Protein AF-A0A8J5D4I6-F1 (afdb_monomer)

Nearest PDB structures (foldseek):
  5lj5-assembly1_O  TM=1.661E-01  e=4.806E+00  Saccharomyces cerevisiae

Organism: Chionoecetes opilio (NCBI:txid41210)

Secondary structure (DSSP, 8-state):
----PPPPPPPPP-PPPPPP-----------------------------------------------------PPPP--PPP-----------------------------PPPHHHHHHHHHHHHH-GGGTS--STTHHHHHHHHHHHHHHTT--HHHHHHHHHHHHHHHHHHHT--TTS--PPPPHHHHHHHHHTHHHHHHS--------------------------------S-SSSSSSTTTT------------THHHHHHHHHHHHHHHHHHHHHHHHHHHHHHHHS-SSHHHHHHHHHHHHHHHS-HHHHHHHHHHHHHHHHHHHHHTTSSS-------------PPPP----

Sequence (361 aa):
MAPKKFPPRKTATKGKRPPGVPAQVHPATTSDATSEVEASPAALHQEEETSFEGDATAATAATPADEEEEPLVMPDASHSPPHEEEEQQQQPAPKTKGKGKKADAAPKQGWSLPDTTEQDLVEWLQSNTYLWLRSTKDYHRKKASWEMKAKELGISLKHLQNWWKNVKDWYVKLSKRTSGQATKMLTERDKCVLKNIAFYKSSMPTDVPDTLVNLPRDPSPDAQTSQAQYPHDSGEANILEDMEVAAAAEQASTRRKRKTPATERQEEEWMVDLRSTMKANQALLERLLEERSQPQSRREAFIRFVSDTLRSAPEEEYQVMHDQIVDIVHRRHTGSSTSGLDRAPQQHHNPAGPLPPNSPP

Radius of gyration: 40.2 Å; Cα contacts (8 Å, |Δi|>4): 45; chains: 1; bounding box: 83×92×149 Å

pLDDT: mean 70.41, std 21.28, range [34.78, 98.31]

Solvent-accessible surface area (backbone atoms only — not comparable to full-atom values): 25623 Å² total; per-residue (Å²): 140,83,86,84,84,78,82,85,85,83,82,88,82,86,84,79,87,82,81,90,82,82,91,84,81,87,83,83,92,79,88,88,86,90,81,87,88,88,83,88,82,91,81,93,79,84,87,83,88,80,87,78,90,78,81,90,85,76,89,80,90,86,86,86,88,89,76,90,85,83,83,90,79,77,84,78,81,88,86,85,81,90,81,81,87,89,85,89,79,91,78,86,85,83,90,73,96,71,92,69,84,75,69,83,73,70,83,74,79,75,72,73,70,58,70,69,61,50,49,55,51,47,54,52,47,66,76,38,57,74,69,76,49,87,67,73,90,48,52,68,63,39,52,51,51,47,44,52,54,19,60,73,72,74,45,58,53,68,56,55,53,49,31,53,50,50,54,50,55,47,38,56,57,62,72,57,67,57,91,84,61,76,83,71,80,75,48,72,66,55,51,50,48,50,62,72,47,49,73,59,58,78,73,45,82,72,80,63,72,79,70,67,68,81,63,85,71,74,87,74,80,87,82,91,81,82,90,82,84,84,82,91,80,84,88,86,87,86,89,79,80,81,77,76,81,74,82,82,77,84,83,89,78,98,66,91,73,78,81,68,74,68,59,60,54,54,52,51,53,53,55,50,50,52,52,49,52,52,52,50,53,49,53,51,51,54,49,52,54,54,56,67,68,47,62,92,39,76,67,50,44,50,52,49,51,51,50,54,52,53,72,71,42,57,71,76,58,32,53,56,52,49,52,52,54,52,50,54,53,50,51,56,71,67,63,72,80,70,90,72,79,87,74,73,80,81,76,86,74,82,75,93,74,84,84,82,79,88,81,86,136

Structure (mmCIF, N/CA/C/O backbone):
data_AF-A0A8J5D4I6-F1
#
_entry.id   AF-A0A8J5D4I6-F1
#
loop_
_atom_site.group_PDB
_atom_site.id
_atom_site.type_symbol
_atom_site.label_atom_id
_atom_site.label_alt_id
_atom_site.label_comp_id
_atom_site.label_asym_id
_atom_site.label_entity_id
_atom_site.label_seq_id
_atom_site.pdbx_PDB_ins_code
_atom_site.Cartn_x
_atom_site.Cartn_y
_atom_site.Cartn_z
_atom_site.occupancy
_atom_site.B_iso_or_equiv
_atom_site.auth_seq_id
_atom_site.auth_comp_id
_atom_site.auth_asym_id
_atom_site.auth_atom_id
_atom_site.pdbx_PDB_model_num
ATOM 1 N N . MET A 1 1 ? 37.367 43.428 -12.467 1.00 47.50 1 MET A N 1
ATOM 2 C CA . MET A 1 1 ? 37.056 42.184 -13.205 1.00 47.50 1 MET A CA 1
ATOM 3 C C . MET A 1 1 ? 38.078 41.126 -12.812 1.00 47.50 1 MET A C 1
ATOM 5 O O . MET A 1 1 ? 39.247 41.300 -13.116 1.00 47.50 1 MET A O 1
ATOM 9 N N . ALA A 1 2 ? 37.676 40.102 -12.057 1.00 43.28 2 ALA A N 1
ATOM 10 C CA . ALA A 1 2 ? 38.578 39.039 -11.601 1.00 43.28 2 ALA A CA 1
ATOM 11 C C . ALA A 1 2 ? 38.562 37.853 -12.590 1.00 43.28 2 ALA A C 1
ATOM 13 O O . ALA A 1 2 ? 37.475 37.466 -13.030 1.00 43.28 2 ALA A O 1
ATOM 14 N N . PRO A 1 3 ? 39.718 37.264 -12.953 1.00 53.78 3 PRO A N 1
ATOM 15 C CA . PRO A 1 3 ? 39.771 36.173 -13.920 1.00 53.78 3 PRO A CA 1
ATOM 16 C C . PRO A 1 3 ? 39.293 34.846 -13.309 1.00 53.78 3 PRO A C 1
ATOM 18 O O . PRO A 1 3 ? 39.798 34.383 -12.285 1.00 53.78 3 PRO A O 1
ATOM 21 N N . LYS A 1 4 ? 38.313 34.216 -13.970 1.00 56.91 4 LYS A N 1
ATOM 22 C CA . LYS A 1 4 ? 37.812 32.872 -13.652 1.00 56.91 4 LYS A CA 1
ATOM 23 C C . LYS A 1 4 ? 38.879 31.824 -13.995 1.00 56.91 4 LYS A C 1
ATOM 25 O O . LYS A 1 4 ? 39.221 31.643 -15.159 1.00 56.91 4 LYS A O 1
ATOM 30 N N . LYS A 1 5 ? 39.380 31.117 -12.977 1.00 60.25 5 LYS A N 1
ATOM 31 C CA . LYS A 1 5 ? 40.228 29.924 -13.126 1.00 60.25 5 LYS A CA 1
ATOM 32 C C . LYS A 1 5 ? 39.378 28.743 -13.610 1.00 60.25 5 LYS A C 1
ATOM 34 O O . LYS A 1 5 ? 38.441 28.347 -12.922 1.00 60.25 5 LYS A O 1
ATOM 39 N N . PHE A 1 6 ? 39.727 28.173 -14.761 1.00 54.66 6 PHE A N 1
ATOM 40 C CA . PHE A 1 6 ? 39.203 26.888 -15.232 1.00 54.66 6 PHE A CA 1
ATOM 41 C C . PHE A 1 6 ? 40.110 25.737 -14.762 1.00 54.66 6 PHE A C 1
ATOM 43 O O . PHE A 1 6 ? 41.333 25.886 -14.802 1.00 54.66 6 PHE A O 1
ATOM 50 N N . PRO A 1 7 ? 39.554 24.594 -14.322 1.00 58.94 7 PRO A N 1
ATOM 51 C CA . PRO A 1 7 ? 40.346 23.421 -13.963 1.00 58.94 7 PRO A CA 1
ATOM 52 C C . PRO A 1 7 ? 40.823 22.631 -15.203 1.00 58.94 7 PRO A C 1
ATOM 54 O O . PRO A 1 7 ? 40.177 22.676 -16.254 1.00 58.94 7 PRO A O 1
ATOM 57 N N . PRO A 1 8 ? 41.943 21.888 -15.092 1.00 54.81 8 PRO A N 1
ATOM 58 C CA . PRO A 1 8 ? 42.573 21.207 -16.220 1.00 54.81 8 PRO A CA 1
ATOM 59 C C . PRO A 1 8 ? 41.828 19.934 -16.655 1.00 54.81 8 PRO A C 1
ATOM 61 O O . PRO A 1 8 ? 41.449 19.092 -15.837 1.00 54.81 8 PRO A O 1
ATOM 64 N N . ARG A 1 9 ? 41.682 19.777 -17.978 1.00 41.16 9 ARG A N 1
ATOM 65 C CA . ARG A 1 9 ? 41.249 18.544 -18.654 1.00 41.16 9 ARG A CA 1
ATOM 66 C C . ARG A 1 9 ? 42.314 17.454 -18.491 1.00 41.16 9 ARG A C 1
ATOM 68 O O . ARG A 1 9 ? 43.465 17.661 -18.865 1.00 41.16 9 ARG A O 1
ATOM 75 N N . LYS A 1 10 ? 41.916 16.285 -17.983 1.00 50.47 10 LYS A N 1
ATOM 76 C CA . LYS A 1 10 ? 42.749 15.074 -17.965 1.00 50.47 10 LYS A CA 1
ATOM 77 C C . LYS A 1 10 ? 42.712 14.396 -19.337 1.00 50.47 10 LYS A C 1
ATOM 79 O O . LYS A 1 10 ? 41.648 14.248 -19.933 1.00 50.47 10 LYS A O 1
ATOM 84 N N . THR A 1 11 ? 43.889 14.030 -19.827 1.00 47.62 11 THR A N 1
ATOM 85 C CA . THR A 1 11 ? 44.148 13.352 -21.099 1.00 47.62 11 THR A CA 1
ATOM 86 C C . THR A 1 11 ? 43.885 11.847 -21.002 1.00 47.62 11 THR A C 1
ATOM 88 O O . THR A 1 11 ? 44.040 11.241 -19.944 1.00 47.62 11 THR A O 1
ATOM 91 N N . ALA A 1 12 ? 43.457 11.262 -22.123 1.00 40.06 12 ALA A N 1
ATOM 92 C CA . ALA A 1 12 ? 43.115 9.854 -22.284 1.00 40.06 12 ALA A CA 1
ATOM 93 C C . ALA A 1 12 ? 44.364 8.970 -22.436 1.00 40.06 12 ALA A C 1
ATOM 95 O O . ALA A 1 12 ? 45.249 9.261 -23.244 1.00 40.06 12 ALA A O 1
ATOM 96 N N . THR A 1 13 ? 44.410 7.867 -21.690 1.00 41.41 13 THR A N 1
ATOM 97 C CA . THR A 1 13 ? 45.482 6.867 -21.745 1.00 41.41 13 THR A CA 1
ATOM 98 C C . THR A 1 13 ? 45.103 5.747 -22.714 1.00 41.41 13 THR A C 1
ATOM 100 O O . THR A 1 13 ? 44.055 5.118 -22.594 1.00 41.41 13 THR A O 1
ATOM 103 N N . LYS A 1 14 ? 45.975 5.516 -23.696 1.00 46.72 14 LYS A N 1
ATOM 104 C CA . LYS A 1 14 ? 45.852 4.556 -24.798 1.00 46.72 14 LYS A CA 1
ATOM 105 C C . LYS A 1 14 ? 46.124 3.128 -24.297 1.00 46.72 14 LYS A C 1
ATOM 107 O O . LYS A 1 14 ? 47.252 2.815 -23.926 1.00 46.72 14 LYS A O 1
ATOM 112 N N . GLY A 1 15 ? 45.092 2.284 -24.275 1.00 43.41 15 GLY A N 1
ATOM 113 C CA . GLY A 1 15 ? 45.162 0.872 -23.882 1.00 43.41 15 GLY A CA 1
ATOM 114 C C . GLY A 1 15 ? 45.696 -0.031 -24.999 1.00 43.41 15 GLY A C 1
ATOM 115 O O . GLY A 1 15 ? 45.300 0.079 -26.157 1.00 43.41 15 GLY A O 1
ATOM 116 N N . LYS A 1 16 ? 46.632 -0.904 -24.631 1.00 42.75 16 LYS A N 1
ATOM 117 C CA . LYS A 1 16 ? 47.459 -1.774 -25.472 1.00 42.75 16 LYS A CA 1
ATOM 118 C C . LYS A 1 16 ? 46.843 -3.184 -25.502 1.00 42.75 16 LYS A C 1
ATOM 120 O O . LYS A 1 16 ? 46.595 -3.746 -24.442 1.00 42.75 16 LYS A O 1
ATOM 125 N N . ARG A 1 17 ? 46.578 -3.740 -26.694 1.00 42.34 17 ARG A N 1
ATOM 126 C CA . ARG A 1 17 ? 46.080 -5.121 -26.892 1.00 42.34 17 ARG A CA 1
ATOM 127 C C . ARG A 1 17 ? 47.140 -6.161 -26.481 1.00 42.34 17 ARG A C 1
ATOM 129 O O . ARG A 1 17 ? 48.279 -6.015 -26.929 1.00 42.34 17 ARG A O 1
ATOM 136 N N . PRO A 1 18 ? 46.787 -7.226 -25.738 1.00 49.31 18 PRO A N 1
ATOM 137 C CA . PRO A 1 18 ? 47.602 -8.432 -25.639 1.00 49.31 18 PRO A CA 1
ATOM 138 C C . PRO A 1 18 ? 47.185 -9.518 -26.662 1.00 49.31 18 PRO A C 1
ATOM 140 O O . PRO A 1 18 ? 46.076 -9.459 -27.203 1.00 49.31 18 PRO A O 1
ATOM 143 N N . PRO A 1 19 ? 48.089 -10.473 -26.966 1.00 51.50 19 PRO A N 1
ATOM 144 C CA . PRO A 1 19 ? 47.932 -11.487 -28.005 1.00 51.50 19 PRO A CA 1
ATOM 145 C C . PRO A 1 19 ? 47.244 -12.765 -27.493 1.00 51.50 19 PRO A C 1
ATOM 147 O O . PRO A 1 19 ? 47.078 -12.962 -26.293 1.00 51.50 19 PRO A O 1
ATOM 150 N N . GLY A 1 20 ? 46.823 -13.597 -28.448 1.00 52.16 20 GLY A N 1
ATOM 151 C CA . GLY A 1 20 ? 45.914 -14.726 -28.272 1.00 52.16 20 GLY A CA 1
ATOM 152 C C . GLY A 1 20 ? 46.397 -15.900 -27.418 1.00 52.16 20 GLY A C 1
ATOM 153 O O . GLY A 1 20 ? 47.576 -16.052 -27.108 1.00 52.16 20 GLY A O 1
ATOM 154 N N . VAL A 1 21 ? 45.425 -16.752 -27.088 1.00 40.34 21 VAL A N 1
ATOM 155 C CA . VAL A 1 21 ? 45.582 -18.035 -26.391 1.00 40.34 21 VAL A CA 1
ATOM 156 C C . VAL A 1 21 ? 44.685 -19.073 -27.099 1.00 40.34 21 VAL A C 1
ATOM 158 O O . VAL A 1 21 ? 43.627 -18.688 -27.607 1.00 40.34 21 VAL A O 1
ATOM 161 N N . PRO A 1 22 ? 45.124 -20.345 -27.224 1.00 50.53 22 PRO A N 1
ATOM 162 C CA . PRO A 1 22 ? 44.627 -21.287 -28.222 1.00 50.53 22 PRO A CA 1
ATOM 163 C C . PRO A 1 22 ? 43.470 -22.177 -27.744 1.00 50.53 22 PRO A C 1
ATOM 165 O O . PRO A 1 22 ? 43.156 -22.268 -26.559 1.00 50.53 22 PRO A O 1
ATOM 168 N N . ALA A 1 23 ? 42.879 -22.851 -28.733 1.00 44.38 23 ALA A N 1
ATOM 169 C CA . ALA A 1 23 ? 41.801 -23.827 -28.649 1.00 44.38 23 ALA A CA 1
ATOM 170 C C . ALA A 1 23 ? 42.020 -24.923 -27.591 1.00 44.38 23 ALA A C 1
ATOM 172 O O . ALA A 1 23 ? 43.099 -25.511 -27.505 1.00 44.38 23 ALA A O 1
ATOM 173 N N . GLN A 1 24 ? 40.950 -25.251 -26.860 1.00 38.59 24 GLN A N 1
ATOM 174 C CA . GLN A 1 24 ? 40.837 -26.489 -26.095 1.00 38.59 24 GLN A CA 1
ATOM 175 C C . GLN A 1 24 ? 39.663 -27.341 -26.581 1.00 38.59 24 GLN A C 1
ATOM 177 O O . GLN A 1 24 ? 38.653 -26.855 -27.082 1.00 38.59 24 GLN A O 1
ATOM 182 N N . VAL A 1 25 ? 39.907 -28.638 -26.454 1.00 43.84 25 VAL A N 1
ATOM 183 C CA . VAL A 1 25 ? 39.279 -29.792 -27.083 1.00 43.84 25 VAL A CA 1
ATOM 184 C C . VAL A 1 25 ? 38.235 -30.380 -26.126 1.00 43.84 25 VAL A C 1
ATOM 186 O O . VAL A 1 25 ? 38.488 -30.491 -24.929 1.00 43.84 25 VAL A O 1
ATOM 189 N N . HIS A 1 26 ? 37.074 -30.765 -26.654 1.00 44.84 26 HIS A N 1
ATOM 190 C CA . HIS A 1 26 ? 36.022 -31.497 -25.936 1.00 44.84 26 HIS A CA 1
ATOM 191 C C . HIS A 1 26 ? 36.422 -32.958 -25.656 1.00 44.84 26 HIS A C 1
ATOM 193 O O . HIS A 1 26 ? 37.155 -33.543 -26.456 1.00 44.84 26 HIS A O 1
ATOM 199 N N . PRO A 1 27 ? 35.808 -33.609 -24.650 1.00 53.06 27 PRO A N 1
ATOM 200 C CA . PRO A 1 27 ? 35.508 -35.033 -24.774 1.00 53.06 27 PRO A CA 1
ATOM 201 C C . PRO A 1 27 ? 34.010 -35.386 -24.648 1.00 53.06 27 PRO A C 1
ATOM 203 O O . PRO A 1 27 ? 33.235 -34.732 -23.955 1.00 53.06 27 PRO A O 1
ATOM 206 N N . ALA A 1 28 ? 33.671 -36.448 -25.389 1.00 35.53 28 ALA A N 1
ATOM 207 C CA . ALA A 1 28 ? 32.407 -37.169 -25.599 1.00 35.53 28 ALA A CA 1
ATOM 208 C C . ALA A 1 28 ? 31.661 -37.570 -24.302 1.00 35.53 28 ALA A C 1
ATOM 210 O O . ALA A 1 28 ? 32.291 -37.791 -23.277 1.00 35.53 28 ALA A O 1
ATOM 211 N N . THR A 1 29 ? 30.321 -37.561 -24.228 1.00 38.09 29 THR A N 1
ATOM 212 C CA . THR A 1 29 ? 29.307 -38.502 -24.786 1.00 38.09 29 THR A CA 1
ATOM 213 C C . THR A 1 29 ? 29.499 -39.985 -24.428 1.00 38.09 29 THR A C 1
ATOM 215 O O . THR A 1 29 ? 30.347 -40.649 -25.008 1.00 38.09 29 THR A O 1
ATOM 218 N N . THR A 1 30 ? 28.616 -40.492 -23.557 1.00 38.34 30 THR A N 1
ATOM 219 C CA . THR A 1 30 ? 28.048 -41.864 -23.481 1.00 38.34 30 THR A CA 1
ATOM 220 C C . THR A 1 30 ? 26.619 -41.671 -22.911 1.00 38.34 30 THR A C 1
ATOM 222 O O . THR A 1 30 ? 26.478 -40.914 -21.956 1.00 38.34 30 THR A O 1
ATOM 225 N N . SER A 1 31 ? 25.507 -41.965 -23.611 1.00 45.06 31 SER A N 1
ATOM 226 C CA . SER A 1 31 ? 24.848 -43.282 -23.834 1.00 45.06 31 SER A CA 1
ATOM 227 C C . SER A 1 31 ? 24.570 -43.986 -22.491 1.00 45.06 31 SER A C 1
ATOM 229 O O . SER A 1 31 ? 25.513 -44.152 -21.733 1.00 45.06 31 SER A O 1
ATOM 231 N N . ASP A 1 32 ? 23.372 -44.424 -22.087 1.00 34.78 32 ASP A N 1
ATOM 232 C CA . ASP A 1 32 ? 22.335 -45.189 -22.797 1.00 34.78 32 ASP A CA 1
ATOM 233 C C . ASP A 1 32 ? 21.126 -45.479 -21.847 1.00 34.78 32 ASP A C 1
ATOM 235 O O . ASP A 1 32 ? 21.252 -45.278 -20.638 1.00 34.78 32 ASP A O 1
ATOM 239 N N . ALA A 1 33 ? 20.035 -46.035 -22.406 1.00 41.88 33 ALA A N 1
ATOM 240 C CA . ALA A 1 33 ? 18.975 -46.875 -21.796 1.00 41.88 33 ALA A CA 1
ATOM 241 C C . ALA A 1 33 ? 17.535 -46.314 -21.590 1.00 41.88 33 ALA A C 1
ATOM 243 O O . ALA A 1 33 ? 17.143 -45.854 -20.521 1.00 41.88 33 ALA A O 1
ATOM 244 N N . THR A 1 34 ? 16.747 -46.427 -22.672 1.00 42.50 34 THR A N 1
ATOM 245 C CA . THR A 1 34 ? 15.423 -47.099 -22.844 1.00 42.50 34 THR A CA 1
ATOM 246 C C . THR A 1 34 ? 14.532 -47.509 -21.652 1.00 42.50 34 THR A C 1
ATOM 248 O O . THR A 1 34 ? 14.961 -48.288 -20.808 1.00 42.50 34 THR A O 1
ATOM 251 N N . SER A 1 35 ? 13.230 -47.167 -21.743 1.00 41.75 35 SER A N 1
ATOM 252 C CA . SER A 1 35 ? 12.052 -48.066 -21.559 1.00 41.75 35 SER A CA 1
ATOM 253 C C . SER A 1 35 ? 10.767 -47.326 -22.011 1.00 41.75 35 SER A C 1
ATOM 255 O O . SER A 1 35 ? 10.442 -46.283 -21.451 1.00 41.75 35 SER A O 1
ATOM 257 N N . GLU A 1 36 ? 10.211 -47.608 -23.198 1.00 42.34 36 GLU A N 1
ATOM 258 C CA . GLU A 1 36 ? 8.986 -48.410 -23.474 1.00 42.34 36 GLU A CA 1
ATOM 259 C C . GLU A 1 36 ? 7.778 -48.142 -22.546 1.00 42.34 36 GLU A C 1
ATOM 261 O O . GLU A 1 36 ? 7.875 -48.349 -21.342 1.00 42.34 36 GLU A O 1
ATOM 266 N N . VAL A 1 37 ? 6.730 -47.445 -23.026 1.00 52.81 37 VAL A N 1
ATOM 267 C CA . VAL A 1 37 ? 5.498 -47.901 -23.742 1.00 52.81 37 VAL A CA 1
ATOM 268 C C . VAL A 1 37 ? 4.401 -48.379 -22.782 1.00 52.81 37 VAL A C 1
ATOM 270 O O . VAL A 1 37 ? 4.472 -49.487 -22.274 1.00 52.81 37 VAL A O 1
ATOM 273 N N . GLU A 1 38 ? 3.321 -47.599 -22.654 1.00 45.62 38 GLU A N 1
ATOM 274 C CA . GLU A 1 38 ? 1.960 -48.152 -22.598 1.00 45.62 38 GLU A CA 1
ATOM 275 C C . GLU A 1 38 ? 0.934 -47.111 -23.074 1.00 45.62 38 GLU A C 1
ATOM 277 O O . GLU A 1 38 ? 1.094 -45.905 -22.886 1.00 45.62 38 GLU A O 1
ATOM 282 N N . ALA A 1 39 ? -0.073 -47.601 -23.786 1.00 43.03 39 ALA A N 1
ATOM 283 C CA . ALA A 1 39 ? -0.988 -46.861 -24.638 1.00 43.03 39 ALA A CA 1
ATOM 284 C C . ALA A 1 39 ? -2.429 -46.877 -24.093 1.00 43.03 39 ALA A C 1
ATOM 286 O O . ALA A 1 39 ? -2.782 -47.735 -23.291 1.00 43.03 39 ALA A O 1
ATOM 287 N N . SER A 1 40 ? -3.274 -46.039 -24.720 1.00 46.97 40 SER A N 1
ATOM 288 C CA . SER A 1 40 ? -4.745 -46.167 -24.862 1.00 46.97 40 SER A CA 1
ATOM 289 C C . SER A 1 40 ? -5.651 -45.558 -23.760 1.00 46.97 40 SER A C 1
ATOM 291 O O . SER A 1 40 ? -5.232 -45.453 -22.614 1.00 46.97 40 SER A O 1
ATOM 293 N N . PRO A 1 41 ? -6.940 -45.240 -24.046 1.00 57.62 41 PRO A N 1
ATOM 294 C CA . PRO A 1 41 ? -7.441 -44.392 -25.143 1.00 57.62 41 PRO A CA 1
ATOM 295 C C . PRO A 1 41 ? -8.610 -43.432 -24.755 1.00 57.62 41 PRO A C 1
ATOM 297 O O . PRO A 1 41 ? -9.234 -43.543 -23.709 1.00 57.62 41 PRO A O 1
ATOM 300 N N . ALA A 1 42 ? -8.898 -42.512 -25.685 1.00 40.19 42 ALA A N 1
ATOM 301 C CA . ALA A 1 42 ? -10.185 -41.927 -26.114 1.00 40.19 42 ALA A CA 1
ATOM 302 C C . ALA A 1 42 ? -11.467 -41.971 -25.232 1.00 40.19 42 ALA A C 1
ATOM 304 O O . ALA A 1 42 ? -12.050 -43.029 -25.020 1.00 40.19 42 ALA A O 1
ATOM 305 N N . ALA A 1 43 ? -12.021 -40.779 -24.958 1.00 41.72 43 ALA A N 1
ATOM 306 C CA . ALA A 1 43 ? -13.460 -40.435 -24.911 1.00 41.72 43 ALA A CA 1
ATOM 307 C C . ALA A 1 43 ? -13.546 -38.891 -25.024 1.00 41.72 43 ALA A C 1
ATOM 309 O O . ALA A 1 43 ? -12.907 -38.201 -24.239 1.00 41.72 43 ALA A O 1
ATOM 310 N N . LEU A 1 44 ? -14.025 -38.254 -26.100 1.00 49.91 44 LEU A N 1
ATOM 311 C CA . LEU A 1 44 ? -15.389 -38.144 -26.647 1.00 49.91 44 LEU A CA 1
ATOM 312 C C . LEU A 1 44 ? -16.423 -37.556 -25.659 1.00 49.91 44 LEU A C 1
ATOM 314 O O . LEU A 1 44 ? -17.060 -38.300 -24.929 1.00 49.91 44 LEU A O 1
ATOM 318 N N . HIS A 1 45 ? -16.589 -36.228 -25.696 1.00 45.44 45 HIS A N 1
ATOM 319 C CA . HIS A 1 45 ? -17.778 -35.437 -25.315 1.00 45.44 45 HIS A CA 1
ATOM 320 C C . HIS A 1 45 ? -17.554 -34.037 -25.922 1.00 45.44 45 HIS A C 1
ATOM 322 O O . HIS A 1 45 ? -16.622 -33.347 -25.522 1.00 45.44 45 HIS A O 1
ATOM 328 N N . GLN A 1 46 ? -18.069 -33.702 -27.108 1.00 39.19 46 GLN A N 1
ATOM 329 C CA . GLN A 1 46 ? -19.434 -33.258 -27.436 1.00 39.19 46 GLN A CA 1
ATOM 330 C C . GLN A 1 46 ? -20.057 -32.247 -26.456 1.00 39.19 46 GLN A C 1
ATOM 332 O O . GLN A 1 46 ? -20.490 -32.621 -25.374 1.00 39.19 46 GLN A O 1
ATOM 337 N N . GLU A 1 47 ? -20.081 -31.001 -26.950 1.00 47.06 47 GLU A N 1
ATOM 338 C CA . GLU A 1 47 ? -21.214 -30.061 -27.012 1.00 47.06 47 GLU A CA 1
ATOM 339 C C . GLU A 1 47 ? -21.755 -29.480 -25.699 1.00 47.06 47 GLU A C 1
ATOM 341 O O . GLU A 1 47 ? -22.415 -30.160 -24.931 1.00 47.06 47 GLU A O 1
ATOM 346 N N . GLU A 1 48 ? -21.553 -28.170 -25.513 1.00 51.84 48 GLU A N 1
ATOM 347 C CA . GLU A 1 48 ? -22.676 -27.230 -25.392 1.00 51.84 48 GLU A CA 1
ATOM 348 C C . GLU A 1 48 ? -22.194 -25.796 -25.657 1.00 51.84 48 GLU A C 1
ATOM 350 O O . GLU A 1 48 ? -21.469 -25.173 -24.878 1.00 51.84 48 GLU A O 1
ATOM 355 N N . GLU A 1 49 ? -22.593 -25.288 -26.820 1.00 47.66 49 GLU A N 1
ATOM 356 C CA . GLU A 1 49 ? -22.602 -23.870 -27.138 1.00 47.66 49 GLU A CA 1
ATOM 357 C C . GLU A 1 49 ? -23.716 -23.209 -26.318 1.00 47.66 49 GLU A C 1
ATOM 359 O O . GLU A 1 49 ? -24.886 -23.552 -26.464 1.00 47.66 49 GLU A O 1
ATOM 364 N N . THR A 1 50 ? -23.381 -22.226 -25.482 1.00 44.47 50 THR A N 1
ATOM 365 C CA . THR A 1 50 ? -24.377 -21.263 -24.996 1.00 44.47 50 THR A CA 1
ATOM 366 C C . THR A 1 50 ? -24.016 -19.886 -25.522 1.00 44.47 50 THR A C 1
ATOM 368 O O . THR A 1 50 ? -23.176 -19.155 -25.002 1.00 44.47 50 THR A O 1
ATOM 371 N N . SER A 1 51 ? -24.664 -19.594 -26.645 1.00 46.41 51 SER A N 1
ATOM 372 C CA . SER A 1 51 ? -24.873 -18.269 -27.201 1.00 46.41 51 SER A CA 1
ATOM 373 C C . SER A 1 51 ? -25.473 -17.347 -26.134 1.00 46.41 51 SER A C 1
ATOM 375 O O . SER A 1 51 ? -26.548 -17.625 -25.603 1.00 46.41 51 SER A O 1
ATOM 377 N N . PHE A 1 52 ? -24.783 -16.252 -25.817 1.00 42.00 52 PHE A N 1
ATOM 378 C CA . PHE A 1 52 ? -25.359 -15.122 -25.093 1.00 42.00 52 PHE A CA 1
ATOM 379 C C . PHE A 1 52 ? -25.173 -13.869 -25.950 1.00 42.00 52 PHE A C 1
ATOM 381 O O . PHE A 1 52 ? -24.180 -13.148 -25.843 1.00 42.00 52 PHE A O 1
ATOM 388 N N . GLU A 1 53 ? -26.130 -13.654 -26.853 1.00 54.56 53 GLU A N 1
ATOM 389 C CA . GLU A 1 53 ? -26.350 -12.374 -27.519 1.00 54.56 53 GLU A CA 1
ATOM 390 C C . GLU A 1 53 ? -26.935 -11.393 -26.496 1.00 54.56 53 GLU A C 1
ATOM 392 O O . GLU A 1 53 ? -28.072 -11.529 -26.048 1.00 54.56 53 GLU A O 1
ATOM 397 N N . GLY A 1 54 ? -26.124 -10.414 -26.101 1.00 43.75 54 GLY A N 1
ATOM 398 C CA . GLY A 1 54 ? -26.494 -9.326 -25.202 1.00 43.75 54 GLY A CA 1
ATOM 399 C C . GLY A 1 54 ? -26.335 -7.980 -25.892 1.00 43.75 54 GLY A C 1
ATOM 400 O O . GLY A 1 54 ? -25.349 -7.288 -25.671 1.00 43.75 54 GLY A O 1
ATOM 401 N N . ASP A 1 55 ? -27.293 -7.718 -26.775 1.00 37.84 55 ASP A N 1
ATOM 402 C CA . ASP A 1 55 ? -27.873 -6.449 -27.220 1.00 37.84 55 ASP A CA 1
ATOM 403 C C . ASP A 1 55 ? -27.051 -5.149 -27.099 1.00 37.84 55 ASP A C 1
ATOM 405 O O . ASP A 1 55 ? -26.718 -4.643 -26.024 1.00 37.84 55 ASP A O 1
ATOM 409 N N . ALA A 1 56 ? -26.813 -4.560 -28.268 1.00 45.09 56 ALA A N 1
ATOM 410 C CA . ALA A 1 56 ? -26.246 -3.244 -28.464 1.00 45.09 56 ALA A CA 1
ATOM 411 C C . ALA A 1 56 ? -27.378 -2.229 -28.673 1.00 45.09 56 ALA A C 1
ATOM 413 O O . ALA A 1 56 ? -27.887 -2.081 -29.782 1.00 45.09 56 ALA A O 1
ATOM 414 N N . THR A 1 57 ? -27.700 -1.440 -27.650 1.00 54.19 57 THR A N 1
ATOM 415 C CA . THR A 1 57 ? -28.460 -0.195 -27.829 1.00 54.19 57 THR A CA 1
ATOM 416 C C . THR A 1 57 ? -27.536 1.004 -27.681 1.00 54.19 57 THR A C 1
ATOM 418 O O . THR A 1 57 ? -27.168 1.416 -26.580 1.00 54.19 57 THR A O 1
ATOM 421 N N . ALA A 1 58 ? -27.154 1.548 -28.833 1.00 45.34 58 ALA A N 1
ATOM 422 C CA . ALA A 1 58 ? -26.513 2.840 -28.982 1.00 45.34 58 ALA A CA 1
ATOM 423 C C . ALA A 1 58 ? -27.554 3.953 -29.207 1.00 45.34 58 ALA A C 1
ATOM 425 O O . ALA A 1 58 ? -28.576 3.727 -29.852 1.00 45.34 58 ALA A O 1
ATOM 426 N N . ALA A 1 59 ? -27.159 5.170 -28.805 1.00 43.19 59 ALA A N 1
ATOM 427 C CA . ALA A 1 59 ? -27.677 6.480 -29.230 1.00 43.19 59 ALA A CA 1
ATOM 428 C C . ALA A 1 59 ? -29.028 6.899 -28.586 1.00 43.19 59 ALA A C 1
ATOM 430 O O . ALA A 1 59 ? -29.899 6.079 -28.358 1.00 43.19 59 ALA A O 1
ATOM 431 N N . THR A 1 60 ? -29.318 8.154 -28.227 1.00 40.56 60 THR A N 1
ATOM 432 C CA . THR A 1 60 ? -28.892 9.455 -28.760 1.00 40.56 60 THR A CA 1
ATOM 433 C C . THR A 1 60 ? -29.180 10.564 -27.730 1.00 40.56 60 THR A C 1
ATOM 435 O O . THR A 1 60 ? -30.093 10.458 -26.920 1.00 40.56 60 THR A O 1
ATOM 438 N N . ALA A 1 61 ? -28.383 11.628 -27.830 1.00 46.44 61 ALA A N 1
ATOM 439 C CA . ALA A 1 61 ? -28.445 12.958 -27.225 1.00 46.44 61 ALA A CA 1
ATOM 440 C C . ALA A 1 61 ? -29.820 13.601 -26.928 1.00 46.44 61 ALA A C 1
ATOM 442 O O . ALA A 1 61 ? -30.734 13.507 -27.741 1.00 46.44 61 ALA A O 1
ATOM 443 N N . ALA A 1 62 ? -29.858 14.425 -25.867 1.00 44.16 62 ALA A N 1
ATOM 444 C CA . ALA A 1 62 ? -30.389 15.799 -25.894 1.00 44.16 62 ALA A CA 1
ATOM 445 C C . ALA A 1 62 ? -30.044 16.572 -24.597 1.00 44.16 62 ALA A C 1
ATOM 447 O O . ALA A 1 62 ? -30.526 16.252 -23.516 1.00 44.16 62 ALA A O 1
ATOM 448 N N . THR A 1 63 ? -29.224 17.613 -24.741 1.00 45.62 63 THR A N 1
ATOM 449 C CA . THR A 1 63 ? -29.082 18.782 -23.847 1.00 45.62 63 THR A CA 1
ATOM 450 C C . THR A 1 63 ? -30.062 19.853 -24.351 1.00 45.62 63 THR A C 1
ATOM 452 O O . THR A 1 63 ? -30.160 19.993 -25.575 1.00 45.62 63 THR A O 1
ATOM 455 N N . PRO A 1 64 ? -30.817 20.575 -23.492 1.00 50.97 64 PRO A N 1
ATOM 456 C CA . PRO A 1 64 ? -30.452 21.981 -23.230 1.00 50.97 64 PRO A CA 1
ATOM 457 C C . PRO A 1 64 ? -30.882 22.577 -21.866 1.00 50.97 64 PRO A C 1
ATOM 459 O O . PRO A 1 64 ? -31.793 22.085 -21.211 1.00 50.97 64 PRO A O 1
ATOM 462 N N . ALA A 1 65 ? -30.262 23.731 -21.581 1.00 43.81 65 ALA A N 1
ATOM 463 C CA . ALA A 1 65 ? -30.735 24.862 -20.772 1.00 43.81 65 ALA A CA 1
ATOM 464 C C . ALA A 1 65 ? -30.685 24.738 -19.237 1.00 43.81 65 ALA A C 1
ATOM 466 O O . ALA A 1 65 ? -31.651 24.341 -18.596 1.00 43.81 65 ALA A O 1
ATOM 467 N N . ASP A 1 66 ? -29.557 25.187 -18.680 1.00 49.31 66 ASP A N 1
ATOM 468 C CA . ASP A 1 66 ? -29.403 25.618 -17.289 1.00 49.31 66 ASP A CA 1
ATOM 469 C C . ASP A 1 66 ? -29.085 27.125 -17.340 1.00 49.31 66 ASP A C 1
ATOM 471 O O . ASP A 1 66 ? -28.014 27.529 -17.802 1.00 49.31 66 ASP A O 1
ATOM 475 N N . GLU A 1 67 ? -30.084 27.945 -17.010 1.00 53.38 67 GLU A N 1
ATOM 476 C CA . GLU A 1 67 ? -30.013 29.402 -16.882 1.00 53.38 67 GLU A CA 1
ATOM 477 C C . GLU A 1 67 ? -30.303 29.764 -15.422 1.00 53.38 67 GLU A C 1
ATOM 479 O O . GLU A 1 67 ? -31.337 29.350 -14.905 1.00 53.38 67 GLU A O 1
ATOM 484 N N . GLU A 1 68 ? -29.402 30.576 -14.852 1.00 50.94 68 GLU A N 1
ATOM 485 C CA . GLU A 1 68 ? -29.602 31.532 -13.746 1.00 50.94 68 GLU A CA 1
ATOM 486 C C . GLU A 1 68 ? -30.018 30.925 -12.384 1.00 50.94 68 GLU A C 1
ATOM 488 O O . GLU A 1 68 ? -30.904 30.099 -12.267 1.00 50.94 68 GLU A O 1
ATOM 493 N N . GLU A 1 69 ? -29.441 31.245 -11.231 1.00 49.69 69 GLU A N 1
ATOM 494 C CA . GLU A 1 69 ? -28.954 32.512 -10.703 1.00 49.69 69 GLU A CA 1
ATOM 495 C C . GLU A 1 69 ? -28.354 32.130 -9.326 1.00 49.69 69 GLU A C 1
ATOM 497 O O . GLU A 1 69 ? -29.069 31.556 -8.504 1.00 49.69 69 GLU A O 1
ATOM 502 N N . GLU A 1 70 ? -27.075 32.394 -9.027 1.00 54.03 70 GLU A N 1
ATOM 503 C CA . GLU A 1 70 ? -26.606 32.346 -7.629 1.00 54.03 70 GLU A CA 1
ATOM 504 C C . GLU A 1 70 ? -25.892 33.648 -7.233 1.00 54.03 70 GLU A C 1
ATOM 506 O O . GLU A 1 70 ? -24.981 34.108 -7.932 1.00 54.03 70 GLU A O 1
ATOM 511 N N . PRO A 1 71 ? -26.317 34.277 -6.120 1.00 60.00 71 PRO A N 1
ATOM 512 C CA . PRO A 1 71 ? -25.900 35.617 -5.747 1.00 60.00 71 PRO A CA 1
ATOM 513 C C . PRO A 1 71 ? -24.488 35.658 -5.156 1.00 60.00 71 PRO A C 1
ATOM 515 O O . PRO A 1 71 ? -24.098 34.870 -4.296 1.00 60.00 71 PRO A O 1
ATOM 518 N N . LEU A 1 72 ? -23.755 36.687 -5.576 1.00 51.91 72 LEU A N 1
ATOM 519 C CA . LEU A 1 72 ? -22.485 37.142 -5.019 1.00 51.91 72 LEU A CA 1
ATOM 520 C C . LEU A 1 72 ? -22.622 37.466 -3.521 1.00 51.91 72 LEU A C 1
ATOM 522 O O . LEU A 1 72 ? -23.009 38.574 -3.150 1.00 51.91 72 LEU A O 1
ATOM 526 N N . VAL A 1 73 ? -22.249 36.528 -2.649 1.00 53.09 73 VAL A N 1
ATOM 527 C CA . VAL A 1 73 ? -22.039 36.806 -1.222 1.00 53.09 73 VAL A CA 1
ATOM 528 C C . VAL A 1 73 ? -20.565 37.136 -1.006 1.00 53.09 73 VAL A C 1
ATOM 530 O O . VAL A 1 73 ? -19.701 36.262 -0.975 1.00 53.09 73 VAL A O 1
ATOM 533 N N . MET A 1 74 ? -20.275 38.428 -0.867 1.00 57.69 74 MET A N 1
ATOM 534 C CA . MET A 1 74 ? -19.002 38.908 -0.338 1.00 57.69 74 MET A CA 1
ATOM 535 C C . MET A 1 74 ? -18.951 38.660 1.175 1.00 57.69 74 MET A C 1
ATOM 537 O O . MET A 1 74 ? -19.825 39.165 1.880 1.00 57.69 74 MET A O 1
ATOM 541 N N . PRO A 1 75 ? -17.939 37.964 1.720 1.00 61.03 75 PRO A N 1
ATOM 542 C CA . PRO A 1 75 ? -17.634 38.089 3.131 1.00 61.03 75 PRO A CA 1
ATOM 543 C C . PRO A 1 75 ? -16.823 39.365 3.366 1.00 61.03 75 PRO A C 1
ATOM 545 O O . PRO A 1 75 ? -15.721 39.561 2.848 1.00 61.03 75 PRO A O 1
ATOM 548 N N . ASP A 1 76 ? -17.476 40.219 4.140 1.00 45.03 76 ASP A N 1
ATOM 549 C CA . ASP A 1 76 ? -17.056 41.481 4.713 1.00 45.03 76 ASP A CA 1
ATOM 550 C C . ASP A 1 76 ? -15.682 41.423 5.393 1.00 45.03 76 ASP A C 1
ATOM 552 O O . ASP A 1 76 ? -15.235 40.408 5.935 1.00 45.03 76 ASP A O 1
ATOM 556 N N . ALA A 1 77 ? -15.016 42.567 5.338 1.00 49.09 77 ALA A N 1
ATOM 557 C CA . ALA A 1 77 ? -13.757 42.819 5.993 1.00 49.09 77 ALA A CA 1
ATOM 558 C C . ALA A 1 77 ? -13.957 42.979 7.506 1.00 49.09 77 ALA A C 1
ATOM 560 O O . ALA A 1 77 ? -15.018 43.359 7.983 1.00 49.09 77 ALA A O 1
ATOM 561 N N . SER A 1 78 ? -12.842 42.869 8.231 1.00 53.50 78 SER A N 1
ATOM 562 C CA . SER A 1 78 ? -12.656 43.443 9.566 1.00 53.50 78 SER A CA 1
ATOM 563 C C . SER A 1 78 ? -13.211 42.613 10.725 1.00 53.50 78 SER A C 1
ATOM 565 O O . SER A 1 78 ? -14.398 42.641 11.007 1.00 53.50 78 SER A O 1
ATOM 567 N N . HIS A 1 79 ? -12.311 41.949 11.457 1.00 50.38 79 HIS A N 1
ATOM 568 C CA . HIS A 1 79 ? -12.245 41.998 12.925 1.00 50.38 79 HIS A CA 1
ATOM 569 C C . HIS A 1 79 ? -10.880 41.455 13.380 1.00 50.38 79 HIS A C 1
ATOM 571 O O . HIS A 1 79 ? -10.676 40.254 13.547 1.00 50.38 79 HIS A O 1
ATOM 577 N N . SER A 1 80 ? -9.929 42.371 13.570 1.00 49.38 80 SER A N 1
ATOM 578 C CA . SER A 1 80 ? -8.770 42.155 14.438 1.00 49.38 80 SER A CA 1
ATOM 579 C C . SER A 1 80 ? -9.162 42.537 15.864 1.00 49.38 80 SER A C 1
ATOM 581 O O . SER A 1 80 ? -9.557 43.685 16.068 1.00 49.38 80 SER A O 1
ATOM 583 N N . PRO A 1 81 ? -8.984 41.664 16.865 1.00 61.16 81 PRO A N 1
ATOM 584 C CA . PRO A 1 81 ? -8.777 42.105 18.232 1.00 61.16 81 PRO A CA 1
ATOM 585 C C . PRO A 1 81 ? -7.270 42.132 18.561 1.00 61.16 81 PRO A C 1
ATOM 587 O O . PRO A 1 81 ? -6.552 41.179 18.240 1.00 61.16 81 PRO A O 1
ATOM 590 N N . PRO A 1 82 ? -6.767 43.203 19.201 1.00 55.25 82 PRO A N 1
ATOM 591 C CA . PRO A 1 82 ? -5.454 43.210 19.825 1.00 55.25 82 PRO A CA 1
ATOM 592 C C . PRO A 1 82 ? -5.558 42.497 21.180 1.00 55.25 82 PRO A C 1
ATOM 594 O O . PRO A 1 82 ? -6.483 42.762 21.946 1.00 55.25 82 PRO A O 1
ATOM 597 N N . HIS A 1 83 ? -4.621 41.608 21.499 1.00 48.59 83 HIS A N 1
ATOM 598 C CA . HIS A 1 83 ? -4.423 41.188 22.884 1.00 48.59 83 HIS A CA 1
ATOM 599 C C . HIS A 1 83 ? -2.927 41.136 23.182 1.00 48.59 83 HIS A C 1
ATOM 601 O O . HIS A 1 83 ? -2.199 40.258 22.716 1.00 48.59 83 HIS A O 1
ATOM 607 N N . GLU A 1 84 ? -2.501 42.162 23.909 1.00 51.16 84 GLU A N 1
ATOM 608 C CA . GLU A 1 84 ? -1.221 42.295 24.593 1.00 51.16 84 GLU A CA 1
ATOM 609 C C . GLU A 1 84 ? -1.193 41.430 25.871 1.00 51.16 84 GLU A C 1
ATOM 611 O O . GLU A 1 84 ? -2.230 40.950 26.316 1.00 51.16 84 GLU A O 1
ATOM 616 N N . GLU A 1 85 ? 0.004 41.293 26.452 1.00 47.12 85 GLU A N 1
ATOM 617 C CA . GLU A 1 85 ? 0.299 40.885 27.845 1.00 47.12 85 GLU A CA 1
ATOM 618 C C . GLU A 1 85 ? 0.128 39.388 28.178 1.00 47.12 85 GLU A C 1
ATOM 620 O O . GLU A 1 85 ? -0.945 38.803 28.108 1.00 47.12 85 GLU A O 1
ATOM 625 N N . GLU A 1 86 ? 1.225 38.631 28.287 1.00 49.19 86 GLU A N 1
ATOM 626 C CA . GLU A 1 86 ? 2.173 38.496 29.418 1.00 49.19 86 GLU A CA 1
ATOM 627 C C . GLU A 1 86 ? 1.834 37.242 30.238 1.00 49.19 86 GLU A C 1
ATOM 629 O O . GLU A 1 86 ? 0.858 37.222 30.967 1.00 49.19 86 GLU A O 1
ATOM 634 N N . GLU A 1 87 ? 2.688 36.214 30.184 1.00 46.66 87 GLU A N 1
ATOM 635 C CA . GLU A 1 87 ? 3.252 35.686 31.429 1.00 46.66 87 GLU A CA 1
ATOM 636 C C . GLU A 1 87 ? 4.507 34.844 31.190 1.00 46.66 87 GLU A C 1
ATOM 638 O O . GLU A 1 87 ? 4.624 34.003 30.296 1.00 46.66 87 GLU A O 1
ATOM 643 N N . GLN A 1 88 ? 5.485 35.154 32.027 1.00 50.84 88 GLN A N 1
ATOM 644 C CA . GLN A 1 88 ? 6.829 34.626 32.080 1.00 50.84 88 GLN A CA 1
ATOM 645 C C . GLN A 1 88 ? 6.825 33.216 32.671 1.00 50.84 88 GLN A C 1
ATOM 647 O O . GLN A 1 88 ? 6.330 33.012 33.773 1.00 50.84 88 GLN A O 1
ATOM 652 N N . GLN A 1 89 ? 7.532 32.275 32.045 1.00 47.94 89 GLN A N 1
ATOM 653 C CA . GLN A 1 89 ? 8.189 31.206 32.799 1.00 47.94 89 GLN A CA 1
ATOM 654 C C . GLN A 1 89 ? 9.606 30.984 32.274 1.00 47.94 89 GLN A C 1
ATOM 656 O O . GLN A 1 89 ? 9.856 30.395 31.223 1.00 47.94 89 GLN A O 1
ATOM 661 N N . GLN A 1 90 ? 10.543 31.534 33.045 1.00 51.56 90 GLN A N 1
ATOM 662 C CA . GLN A 1 90 ? 11.980 31.330 32.944 1.00 51.56 90 GLN A CA 1
ATOM 663 C C . GLN A 1 90 ? 12.328 29.864 33.230 1.00 51.56 90 GLN A C 1
ATOM 665 O O . GLN A 1 90 ? 11.974 29.342 34.284 1.00 51.56 90 GLN A O 1
ATOM 670 N N . GLN A 1 91 ? 13.121 29.239 32.356 1.00 47.94 91 GLN A N 1
ATOM 671 C CA . GLN A 1 91 ? 13.975 28.107 32.727 1.00 47.94 91 GLN A CA 1
ATOM 672 C C . GLN A 1 91 ? 15.364 28.211 32.063 1.00 47.94 91 GLN A C 1
ATOM 674 O O . GLN A 1 91 ? 15.504 28.835 31.007 1.00 47.94 91 GLN A O 1
ATOM 679 N N . PRO A 1 92 ? 16.418 27.690 32.725 1.00 57.00 92 PRO A N 1
ATOM 680 C CA . PRO A 1 92 ? 17.774 28.218 32.626 1.00 57.00 92 PRO A CA 1
ATOM 681 C C . PRO A 1 92 ? 18.573 27.691 31.428 1.00 57.00 92 PRO A C 1
ATOM 683 O O . PRO A 1 92 ? 18.443 26.557 30.974 1.00 57.00 92 PRO A O 1
ATOM 686 N N . ALA A 1 93 ? 19.461 28.556 30.948 1.00 50.19 93 ALA A N 1
ATOM 687 C CA . ALA A 1 93 ? 20.281 28.384 29.759 1.00 50.19 93 ALA A CA 1
ATOM 688 C C . ALA A 1 93 ? 21.354 27.278 29.859 1.00 50.19 93 ALA A C 1
ATOM 690 O O . ALA A 1 93 ? 22.200 27.330 30.755 1.00 50.19 93 ALA A O 1
ATOM 691 N N . PRO A 1 94 ? 21.497 26.418 28.832 1.00 55.44 94 PRO A N 1
ATOM 692 C CA . PRO A 1 94 ? 22.783 25.834 28.480 1.00 55.44 94 PRO A CA 1
ATOM 693 C C . PRO A 1 94 ? 23.532 26.768 27.515 1.00 55.44 94 PRO A C 1
ATOM 695 O O . PRO A 1 94 ? 23.218 26.891 26.329 1.00 55.44 94 PRO A O 1
ATOM 698 N N . LYS A 1 95 ? 24.571 27.433 28.029 1.00 60.19 95 LYS A N 1
ATOM 699 C CA . LYS A 1 95 ? 25.541 28.198 27.235 1.00 60.19 95 LYS A CA 1
ATOM 700 C C . LYS A 1 95 ? 26.360 27.237 26.364 1.00 60.19 95 LYS A C 1
ATOM 702 O O . LYS A 1 95 ? 27.379 26.724 26.811 1.00 60.19 95 LYS A O 1
ATOM 707 N N . THR A 1 96 ? 25.975 27.042 25.104 1.00 54.44 96 THR A N 1
ATOM 708 C CA . THR A 1 96 ? 26.876 26.485 24.082 1.00 54.44 96 THR A CA 1
ATOM 709 C C . THR A 1 96 ? 27.142 27.532 23.002 1.00 54.44 96 THR A C 1
ATOM 711 O O . THR A 1 96 ? 26.282 27.939 22.224 1.00 54.44 96 THR A O 1
ATOM 714 N N . LYS A 1 97 ? 28.377 28.045 23.014 1.00 53.38 97 LYS A N 1
ATOM 715 C CA . LYS A 1 97 ? 28.942 28.946 22.006 1.00 53.38 97 LYS A CA 1
ATOM 716 C C . LYS A 1 97 ? 29.079 28.182 20.685 1.00 53.38 97 LYS A C 1
ATOM 718 O O . LYS A 1 97 ? 29.968 27.355 20.540 1.00 53.38 97 LYS A O 1
ATOM 723 N N . GLY A 1 98 ? 28.229 28.511 19.720 1.00 54.88 98 GLY A N 1
ATOM 724 C CA . GLY A 1 98 ? 28.314 28.046 18.334 1.00 54.88 98 GLY A CA 1
ATOM 725 C C . GLY A 1 98 ? 27.463 28.936 17.435 1.00 54.88 98 GLY A C 1
ATOM 726 O O . GLY A 1 98 ? 26.418 28.531 16.941 1.00 54.88 98 GLY A O 1
ATOM 727 N N . LYS A 1 99 ? 27.868 30.203 17.318 1.00 53.03 99 LYS A N 1
ATOM 728 C CA . LYS A 1 99 ? 27.107 31.323 16.747 1.00 53.03 99 LYS A CA 1
ATOM 729 C C . LYS A 1 99 ? 27.124 31.283 15.210 1.00 53.03 99 LYS A C 1
ATOM 731 O O . LYS A 1 99 ? 27.697 32.152 14.566 1.00 53.03 99 LYS A O 1
ATOM 736 N N . GLY A 1 100 ? 26.504 30.265 14.618 1.00 63.81 100 GLY A N 1
ATOM 737 C CA . GLY A 1 100 ? 26.073 30.311 13.223 1.00 63.81 100 GLY A CA 1
ATOM 738 C C . GLY A 1 100 ? 24.678 30.921 13.174 1.00 63.81 100 GLY A C 1
ATOM 739 O O . GLY A 1 100 ? 23.734 30.287 13.639 1.00 63.81 100 GLY A O 1
ATOM 740 N N . LYS A 1 101 ? 24.542 32.151 12.660 1.00 63.09 101 LYS A N 1
ATOM 741 C CA . LYS A 1 101 ? 23.238 32.758 12.351 1.00 63.09 101 LYS A CA 1
ATOM 742 C C . LYS A 1 101 ? 22.475 31.789 11.439 1.00 63.09 101 LYS A C 1
ATOM 744 O O . LYS A 1 101 ? 22.782 31.700 10.253 1.00 63.09 101 LYS A O 1
ATOM 749 N N . LYS A 1 102 ? 21.525 31.029 11.990 1.00 63.00 102 LYS A N 1
ATOM 750 C CA . LYS A 1 102 ? 20.541 30.312 11.181 1.00 63.00 102 LYS A CA 1
ATOM 751 C C . LYS A 1 102 ? 19.683 31.399 10.557 1.00 63.00 102 LYS A C 1
ATOM 753 O O . LYS A 1 102 ? 18.920 32.037 11.268 1.00 63.00 102 LYS A O 1
ATOM 758 N N . ALA A 1 103 ? 19.910 31.669 9.274 1.00 69.88 103 ALA A N 1
ATOM 759 C CA . ALA A 1 103 ? 18.993 32.469 8.482 1.00 69.88 103 ALA A CA 1
ATOM 760 C C . ALA A 1 103 ? 17.592 31.887 8.680 1.00 69.88 103 ALA A C 1
ATOM 762 O O . ALA A 1 103 ? 17.446 30.660 8.618 1.00 69.88 103 ALA A O 1
ATOM 763 N N . ASP A 1 104 ? 16.621 32.746 8.981 1.00 72.06 104 ASP A N 1
ATOM 764 C CA . ASP A 1 104 ? 15.222 32.379 9.150 1.00 72.06 104 ASP A CA 1
ATOM 765 C C . ASP A 1 104 ? 14.799 31.530 7.954 1.00 72.06 104 ASP A C 1
ATOM 767 O O . ASP A 1 104 ? 14.702 31.998 6.817 1.00 72.06 104 ASP A O 1
ATOM 771 N N . ALA A 1 105 ? 14.689 30.223 8.191 1.00 76.50 105 ALA A N 1
ATOM 772 C CA . ALA A 1 105 ? 14.373 29.283 7.140 1.00 76.50 105 ALA A CA 1
ATOM 773 C C . ALA A 1 105 ? 12.954 29.610 6.693 1.00 76.50 105 ALA A C 1
ATOM 775 O O . ALA A 1 105 ? 12.028 29.501 7.497 1.00 76.50 105 ALA A O 1
ATOM 776 N N . ALA A 1 106 ? 12.810 30.020 5.430 1.00 77.19 106 ALA A N 1
ATOM 777 C CA . ALA A 1 106 ? 11.516 30.297 4.830 1.00 77.19 106 ALA A CA 1
ATOM 778 C C . ALA A 1 106 ? 10.518 29.186 5.207 1.00 77.19 106 ALA A C 1
ATOM 780 O O . ALA A 1 106 ? 10.914 28.008 5.223 1.00 77.19 106 ALA A O 1
ATOM 781 N N . PRO A 1 107 ? 9.263 29.544 5.543 1.00 73.81 107 PRO A N 1
ATOM 782 C CA . PRO A 1 107 ? 8.263 28.587 5.986 1.00 73.81 107 PRO A CA 1
ATOM 783 C C . PRO A 1 107 ? 8.208 27.451 4.971 1.00 73.81 107 PRO A C 1
ATOM 785 O O . PRO A 1 107 ? 7.960 27.657 3.782 1.00 73.81 107 PRO A O 1
ATOM 788 N N . LYS A 1 108 ? 8.547 26.242 5.427 1.00 78.06 108 LYS A N 1
ATOM 789 C CA . LYS A 1 108 ? 8.531 25.067 4.563 1.00 78.06 108 LYS A CA 1
ATOM 790 C C . LYS A 1 108 ? 7.087 24.877 4.142 1.00 78.06 108 LYS A C 1
ATOM 792 O O . LYS A 1 108 ? 6.250 24.599 4.995 1.00 78.06 108 LYS A O 1
ATOM 797 N N . GLN A 1 109 ? 6.816 25.044 2.852 1.00 79.38 109 GLN A N 1
ATOM 798 C CA . GLN A 1 109 ? 5.505 24.780 2.283 1.00 79.38 109 GLN A CA 1
ATOM 799 C C . GLN A 1 109 ? 5.080 23.375 2.714 1.00 79.38 109 GLN A C 1
ATOM 801 O O . GLN A 1 109 ? 5.746 22.388 2.386 1.00 79.38 109 GLN A O 1
ATOM 806 N N . GLY A 1 110 ? 4.048 23.311 3.556 1.00 81.19 110 GLY A N 1
ATOM 807 C CA . GLY A 1 110 ? 3.523 22.058 4.064 1.00 81.19 110 GLY A CA 1
ATOM 808 C C . GLY A 1 110 ? 2.908 21.307 2.899 1.00 81.19 110 GLY A C 1
ATOM 809 O O . GLY A 1 110 ? 1.894 21.730 2.358 1.00 81.19 110 GLY A O 1
ATOM 810 N N . TRP A 1 111 ? 3.525 20.203 2.494 1.00 88.00 111 TRP A N 1
ATOM 811 C CA . TRP A 1 111 ? 2.944 19.269 1.530 1.00 88.00 111 TRP A CA 1
ATOM 812 C C . TRP A 1 111 ? 1.910 18.392 2.250 1.00 88.00 111 TRP A C 1
ATOM 814 O O . TRP A 1 111 ? 2.032 17.177 2.217 1.00 88.00 111 TRP A O 1
ATOM 824 N N . SER A 1 112 ? 0.995 18.996 3.014 1.00 89.06 112 SER A N 1
ATOM 825 C CA . SER A 1 112 ? -0.058 18.276 3.734 1.00 89.06 112 SER A CA 1
ATOM 826 C C . SER A 1 112 ? -1.269 18.178 2.826 1.00 89.06 112 SER A C 1
ATOM 828 O O . SER A 1 112 ? -1.716 19.199 2.305 1.00 89.06 112 SER A O 1
ATOM 830 N N . LEU A 1 113 ? -1.784 16.967 2.640 1.00 93.75 113 LEU A N 1
ATOM 831 C CA 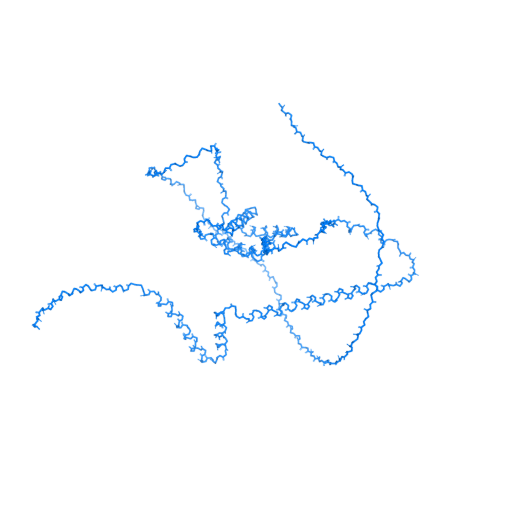. LEU A 1 113 ? -3.037 16.733 1.933 1.00 93.75 113 LEU A CA 1
ATOM 832 C C . LEU A 1 113 ? -4.142 16.430 2.957 1.00 93.75 113 LEU A C 1
ATOM 834 O O . LEU A 1 113 ? -3.824 16.091 4.101 1.00 93.75 113 LEU A O 1
ATOM 838 N N . PRO A 1 114 ? -5.424 16.577 2.587 1.00 94.62 114 PRO A N 1
ATOM 839 C CA . PRO A 1 114 ? -6.528 16.084 3.403 1.00 94.62 114 PRO A CA 1
ATOM 840 C C . PRO A 1 114 ? -6.370 14.582 3.665 1.00 94.62 114 PRO A C 1
ATOM 842 O O . PRO A 1 114 ? -6.002 13.840 2.754 1.00 94.62 114 PRO A O 1
ATOM 845 N N . ASP A 1 115 ? -6.665 14.128 4.884 1.00 91.50 115 ASP A N 1
ATOM 846 C CA . ASP A 1 115 ? -6.432 12.732 5.287 1.00 91.50 115 ASP A CA 1
ATOM 847 C C . ASP A 1 115 ? -7.200 11.723 4.408 1.00 91.50 115 ASP A C 1
ATOM 849 O O . ASP A 1 115 ? -6.685 10.644 4.116 1.00 91.50 115 ASP A O 1
ATOM 853 N N . THR A 1 116 ? -8.385 12.094 3.909 1.00 95.00 116 THR A N 1
ATOM 854 C CA . THR A 1 116 ? -9.161 11.291 2.946 1.00 95.00 116 THR A CA 1
ATOM 855 C C . THR A 1 116 ? -8.400 11.101 1.632 1.00 95.00 116 THR A C 1
ATOM 857 O O . THR A 1 116 ? -8.197 9.977 1.183 1.00 95.00 116 THR A O 1
ATOM 860 N N . THR A 1 117 ? -7.877 12.191 1.065 1.00 95.81 117 THR A N 1
ATOM 861 C CA . THR A 1 117 ? -7.060 12.168 -0.154 1.00 95.81 117 THR A CA 1
ATOM 862 C C . THR A 1 117 ? -5.748 11.410 0.047 1.00 95.81 117 THR A C 1
ATOM 864 O O . THR A 1 117 ? -5.284 10.726 -0.866 1.00 95.81 117 THR A O 1
ATOM 867 N N . GLU A 1 118 ? -5.129 11.514 1.229 1.00 95.19 118 GLU A N 1
ATOM 868 C CA . GLU A 1 118 ? -3.928 10.736 1.554 1.00 95.19 118 GLU A CA 1
ATOM 869 C C . GLU A 1 118 ? -4.215 9.234 1.521 1.00 95.19 118 GLU A C 1
ATOM 871 O O . GLU A 1 118 ? -3.403 8.472 0.991 1.00 95.19 118 GLU A O 1
ATOM 876 N N . GLN A 1 119 ? -5.361 8.808 2.052 1.00 95.62 119 GLN A N 1
ATOM 877 C CA . GLN A 1 119 ? -5.741 7.402 2.088 1.00 95.62 119 GLN A CA 1
ATOM 878 C C . GLN A 1 119 ? -6.016 6.842 0.686 1.00 95.62 119 GLN A C 1
ATOM 880 O O . GLN A 1 119 ? -5.445 5.805 0.338 1.00 95.62 119 GLN A O 1
ATOM 885 N N . ASP A 1 120 ? -6.751 7.575 -0.152 1.00 96.75 120 ASP A N 1
ATOM 886 C CA . ASP A 1 120 ? -7.003 7.195 -1.551 1.00 96.75 120 ASP A CA 1
ATOM 887 C C . ASP A 1 120 ? -5.699 7.082 -2.360 1.00 96.75 120 ASP A C 1
ATOM 889 O O . ASP A 1 120 ? -5.508 6.169 -3.169 1.00 96.75 120 ASP A O 1
ATOM 893 N N . LEU A 1 121 ? -4.750 7.999 -2.132 1.00 97.25 121 LEU A N 1
ATOM 894 C CA . LEU A 1 121 ? -3.439 7.965 -2.784 1.00 97.25 121 LEU A CA 1
ATOM 895 C C . LEU A 1 121 ? -2.597 6.766 -2.347 1.00 97.25 121 LEU A C 1
ATOM 897 O O . LEU A 1 121 ? -1.875 6.193 -3.167 1.00 97.25 121 LEU A O 1
ATOM 901 N N . VAL A 1 122 ? -2.665 6.391 -1.069 1.00 96.56 122 VAL A N 1
ATOM 902 C CA . VAL A 1 122 ? -1.980 5.203 -0.549 1.00 96.56 122 VAL A CA 1
ATOM 903 C C . VAL A 1 122 ? -2.560 3.936 -1.172 1.00 96.56 122 VAL A C 1
ATOM 905 O O . VAL A 1 122 ? -1.785 3.101 -1.635 1.00 96.56 122 VAL A O 1
ATOM 908 N N . GLU A 1 123 ? -3.885 3.794 -1.223 1.00 96.50 123 GLU A N 1
ATOM 909 C CA . GLU A 1 123 ? -4.547 2.628 -1.825 1.00 96.50 123 GLU A CA 1
ATOM 910 C C . GLU A 1 123 ? -4.214 2.503 -3.319 1.00 96.50 123 GLU A C 1
ATOM 912 O O . GLU A 1 123 ? -3.858 1.428 -3.821 1.00 96.50 123 GLU A O 1
ATOM 917 N N . TRP A 1 124 ? -4.210 3.635 -4.025 1.00 97.44 124 TRP A N 1
ATOM 918 C CA . TRP A 1 124 ? -3.775 3.699 -5.414 1.00 97.44 124 TRP A CA 1
ATOM 919 C C . TRP A 1 124 ? -2.308 3.273 -5.590 1.00 97.44 124 TRP A C 1
ATOM 921 O O . TRP A 1 124 ? -1.995 2.492 -6.493 1.00 97.44 124 TRP A O 1
ATOM 931 N N . LEU A 1 125 ? -1.400 3.732 -4.720 1.00 96.75 125 LEU A N 1
ATOM 932 C CA . LEU A 1 12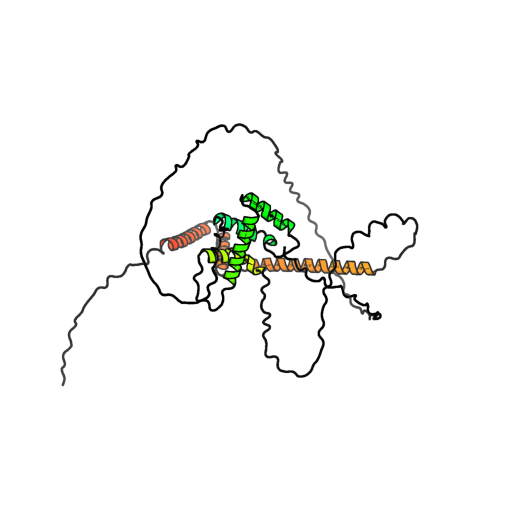5 ? 0.015 3.337 -4.739 1.00 96.75 125 LEU A CA 1
ATOM 933 C C . LEU A 1 125 ? 0.220 1.856 -4.405 1.00 96.75 125 LEU A C 1
ATOM 935 O O . LEU A 1 125 ? 1.106 1.217 -4.977 1.00 96.75 125 LEU A O 1
ATOM 939 N N . GLN A 1 126 ? -0.592 1.309 -3.504 1.00 95.38 126 GLN A N 1
ATOM 940 C CA . GLN A 1 126 ? -0.568 -0.105 -3.148 1.00 95.38 126 GLN A CA 1
ATOM 941 C C . GLN A 1 126 ? -0.990 -0.976 -4.338 1.00 95.38 126 GLN A C 1
ATOM 943 O O . GLN A 1 126 ? -0.331 -1.973 -4.632 1.00 95.38 126 GLN A O 1
ATOM 948 N N . SER A 1 127 ? -2.020 -0.547 -5.071 1.00 96.38 127 SER A N 1
ATOM 949 C CA . SER A 1 127 ? -2.500 -1.212 -6.290 1.00 96.38 127 SER A CA 1
ATOM 950 C C . SER A 1 127 ? -1.506 -1.114 -7.458 1.00 96.38 127 SER A C 1
ATOM 952 O O . SER A 1 127 ? -1.487 -1.966 -8.342 1.00 96.38 127 SER A O 1
ATOM 954 N N . ASN A 1 128 ? -0.644 -0.091 -7.468 1.00 95.81 128 ASN A N 1
ATOM 955 C CA . ASN A 1 128 ? 0.283 0.203 -8.563 1.00 95.81 128 ASN A CA 1
ATOM 956 C C . ASN A 1 128 ? 1.752 0.112 -8.115 1.00 95.81 128 ASN A C 1
ATOM 958 O O . ASN A 1 128 ? 2.465 1.114 -8.004 1.00 95.81 128 ASN A O 1
ATOM 962 N N . THR A 1 129 ? 2.240 -1.112 -7.905 1.00 93.44 129 THR A N 1
ATOM 963 C CA . THR A 1 129 ? 3.572 -1.390 -7.328 1.00 93.44 129 THR A CA 1
ATOM 964 C C . THR A 1 129 ? 4.749 -0.748 -8.083 1.00 93.44 129 THR A C 1
ATOM 966 O O . THR A 1 129 ? 5.711 -0.258 -7.483 1.00 93.44 129 THR A O 1
ATOM 969 N N . TYR A 1 130 ? 4.659 -0.650 -9.411 1.00 93.38 130 TYR A N 1
ATOM 970 C CA . TYR A 1 130 ? 5.680 -0.032 -10.270 1.00 93.38 130 TYR A CA 1
ATOM 971 C C . TYR A 1 130 ? 5.907 1.468 -9.991 1.00 93.38 130 TYR A C 1
ATOM 973 O O . TYR A 1 130 ? 6.956 2.020 -10.338 1.00 93.38 130 TYR A O 1
ATOM 981 N N . LEU A 1 131 ? 4.969 2.154 -9.326 1.00 94.94 131 LEU A N 1
ATOM 982 C CA . LEU A 1 131 ? 5.097 3.580 -9.011 1.00 94.94 131 LEU A CA 1
ATOM 983 C C . LEU A 1 131 ? 6.110 3.880 -7.913 1.00 94.94 131 LEU A C 1
ATOM 985 O O . LEU A 1 131 ? 6.623 4.998 -7.844 1.00 94.94 131 LEU A O 1
ATOM 989 N N . TRP A 1 132 ? 6.448 2.919 -7.066 1.00 92.62 132 TRP A N 1
ATOM 990 C CA . TRP A 1 132 ? 7.388 3.129 -5.962 1.00 92.62 132 TRP A CA 1
ATOM 991 C C . TRP A 1 132 ? 8.605 2.211 -6.024 1.00 92.62 132 TRP A C 1
ATOM 993 O O . TRP A 1 132 ? 9.623 2.536 -5.411 1.00 92.62 132 TRP A O 1
ATOM 1003 N N . LEU A 1 133 ? 8.566 1.166 -6.853 1.00 91.38 133 LEU A N 1
ATOM 1004 C CA . LEU A 1 133 ? 9.752 0.402 -7.220 1.00 91.38 133 LEU A CA 1
ATOM 1005 C C . LEU A 1 133 ? 10.810 1.291 -7.899 1.00 91.38 133 LEU A C 1
ATOM 1007 O O . LEU A 1 133 ? 10.513 2.274 -8.590 1.00 91.38 133 LEU A O 1
ATOM 1011 N N . ARG A 1 134 ? 12.082 0.932 -7.687 1.00 86.31 134 ARG A N 1
ATOM 1012 C CA . ARG A 1 134 ? 13.256 1.650 -8.217 1.00 86.31 134 ARG A CA 1
ATOM 1013 C C . ARG A 1 134 ? 13.551 1.323 -9.692 1.00 86.31 134 ARG A C 1
ATOM 1015 O O . ARG A 1 134 ? 14.556 1.794 -10.214 1.00 86.31 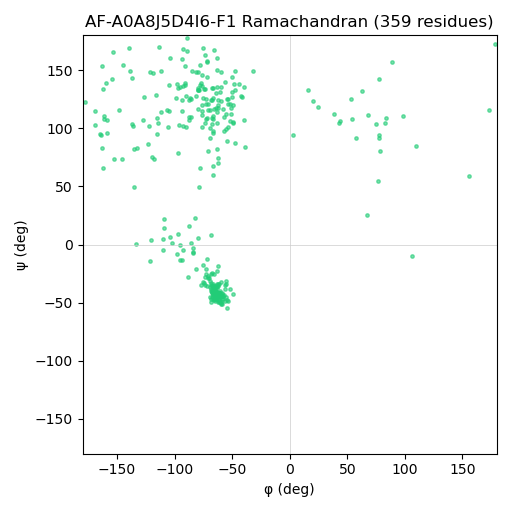134 ARG A O 1
ATOM 1022 N N . SER A 1 135 ? 12.696 0.543 -10.360 1.00 87.06 135 SER A N 1
ATOM 1023 C CA . SER A 1 135 ? 12.857 0.187 -11.777 1.00 87.06 135 SER A CA 1
ATOM 1024 C C . SER A 1 135 ? 13.009 1.443 -12.638 1.00 87.06 135 SER A C 1
ATOM 1026 O O . SER A 1 135 ? 12.175 2.350 -12.594 1.00 87.06 135 SER A O 1
ATOM 1028 N N . THR A 1 136 ? 14.088 1.501 -13.418 1.00 78.25 136 THR A N 1
ATOM 1029 C CA . THR A 1 136 ? 14.329 2.561 -14.407 1.00 78.25 136 THR A CA 1
ATOM 1030 C C . THR A 1 136 ? 13.575 2.315 -15.710 1.00 78.25 136 THR A C 1
ATOM 1032 O O . THR A 1 136 ? 13.327 3.269 -16.445 1.00 78.25 136 THR A O 1
ATOM 1035 N N . LYS A 1 137 ? 13.177 1.063 -15.979 1.00 87.56 137 LYS A N 1
ATOM 1036 C CA . LYS A 1 137 ? 12.565 0.646 -17.249 1.00 87.56 137 LYS A CA 1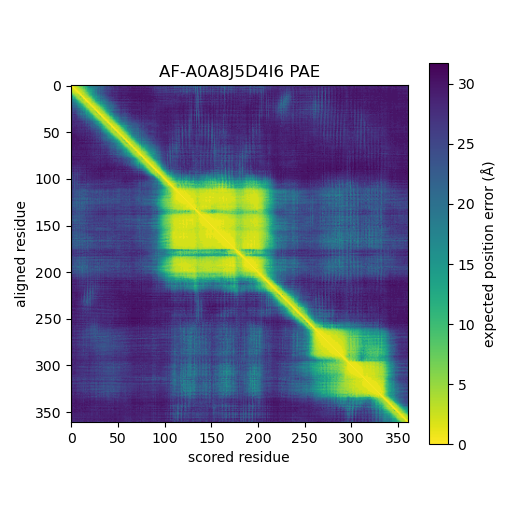
ATOM 1037 C C . LYS A 1 137 ? 11.192 1.290 -17.490 1.00 87.56 137 LYS A C 1
ATOM 1039 O O . LYS A 1 137 ? 10.828 1.531 -18.632 1.00 87.56 137 LYS A O 1
ATOM 1044 N N . ASP A 1 138 ? 10.488 1.682 -16.427 1.00 91.06 138 ASP A N 1
ATOM 1045 C CA . ASP A 1 138 ? 9.095 2.150 -16.499 1.00 91.06 138 ASP A CA 1
ATOM 1046 C C . ASP A 1 138 ? 8.926 3.658 -16.249 1.00 91.06 138 ASP A C 1
ATOM 1048 O O . ASP A 1 138 ? 7.845 4.114 -15.869 1.00 91.06 138 ASP A O 1
ATOM 1052 N N . TYR A 1 139 ? 9.980 4.462 -16.438 1.00 92.94 139 TYR A N 1
ATOM 1053 C CA . TYR A 1 139 ? 9.950 5.895 -16.108 1.00 92.94 139 TYR A CA 1
ATOM 1054 C C . TYR A 1 139 ? 8.798 6.650 -16.794 1.00 92.94 139 TYR A C 1
ATOM 1056 O O . TYR A 1 139 ? 8.086 7.416 -16.139 1.00 92.94 139 TYR A O 1
ATOM 1064 N N . HIS A 1 140 ? 8.576 6.408 -18.090 1.00 95.12 140 HIS A N 1
ATOM 1065 C CA . HIS A 1 140 ? 7.517 7.072 -18.856 1.00 95.12 140 HIS A CA 1
ATOM 1066 C C . HIS A 1 140 ? 6.117 6.670 -18.377 1.00 95.12 140 HIS A C 1
ATOM 1068 O O . HIS A 1 140 ? 5.290 7.541 -18.109 1.00 95.12 140 HIS A O 1
ATOM 1074 N N . ARG A 1 141 ? 5.877 5.367 -18.178 1.00 95.62 141 ARG A N 1
ATOM 1075 C CA . ARG A 1 141 ? 4.602 4.837 -17.666 1.00 95.62 141 ARG A CA 1
ATOM 1076 C C . ARG A 1 141 ? 4.293 5.367 -16.268 1.00 95.62 141 ARG A C 1
ATOM 1078 O O . ARG A 1 141 ? 3.173 5.794 -15.987 1.00 95.62 141 ARG A O 1
ATOM 1085 N N . LYS A 1 142 ? 5.306 5.399 -15.401 1.00 96.00 142 LYS A N 1
ATOM 1086 C CA . LYS A 1 142 ? 5.218 5.971 -14.058 1.00 96.00 142 LYS A CA 1
ATOM 1087 C C . LYS A 1 142 ? 4.853 7.448 -14.117 1.00 96.00 142 LYS A C 1
ATOM 1089 O O . LYS A 1 142 ? 3.908 7.856 -13.450 1.00 96.00 142 LYS A O 1
ATOM 1094 N N . LYS A 1 143 ? 5.555 8.244 -14.931 1.00 96.06 143 LYS A N 1
ATOM 1095 C CA . LYS A 1 143 ? 5.268 9.676 -15.091 1.00 96.06 143 LYS A CA 1
ATOM 1096 C C . LYS A 1 143 ? 3.829 9.917 -15.559 1.00 96.06 143 LYS A C 1
ATOM 1098 O O . LYS A 1 143 ? 3.150 10.726 -14.938 1.00 96.06 143 LYS A O 1
ATOM 1103 N N . ALA A 1 144 ? 3.362 9.178 -16.567 1.00 97.44 144 ALA A N 1
ATOM 1104 C CA . ALA A 1 144 ? 1.992 9.282 -17.075 1.00 97.44 144 ALA A CA 1
ATOM 1105 C C . ALA A 1 144 ? 0.942 8.948 -16.001 1.00 97.44 144 ALA A C 1
ATOM 1107 O O . ALA A 1 144 ? -0.047 9.658 -15.853 1.00 97.44 144 ALA A O 1
ATOM 1108 N N . SER A 1 145 ? 1.190 7.913 -15.197 1.00 97.56 145 SER A N 1
ATOM 1109 C CA . SER A 1 145 ? 0.285 7.508 -14.113 1.00 97.56 145 SER A CA 1
ATOM 1110 C C . SER A 1 145 ? 0.208 8.565 -13.004 1.00 97.56 145 SER A C 1
ATOM 1112 O O . SER A 1 145 ? -0.877 8.886 -12.526 1.00 97.56 145 SER A O 1
ATOM 1114 N N . TRP A 1 146 ? 1.347 9.160 -12.626 1.00 97.81 146 TRP A N 1
ATOM 1115 C CA . TRP A 1 146 ? 1.371 10.280 -11.678 1.00 97.81 146 TRP A CA 1
ATOM 1116 C C . TRP A 1 146 ? 0.654 11.517 -12.221 1.00 97.81 146 TRP A C 1
ATOM 1118 O O . TRP A 1 146 ? -0.025 12.199 -11.462 1.00 97.81 146 TRP A O 1
ATOM 1128 N N . GLU A 1 147 ? 0.812 11.824 -13.507 1.00 98.25 147 GLU A N 1
ATOM 1129 C CA . GLU A 1 147 ? 0.160 12.967 -14.152 1.00 98.25 147 GLU A CA 1
ATOM 1130 C C . GLU A 1 147 ? -1.359 12.787 -14.226 1.00 98.25 147 GLU A C 1
ATOM 1132 O O . GLU A 1 147 ? -2.098 13.706 -13.883 1.00 98.25 147 GLU A O 1
ATOM 1137 N N . MET A 1 148 ? -1.822 11.583 -14.571 1.00 98.12 148 MET A N 1
ATOM 1138 C CA . MET A 1 148 ? -3.240 11.228 -14.566 1.00 98.12 148 MET A CA 1
ATOM 1139 C C . MET A 1 148 ? -3.850 11.388 -13.170 1.00 98.12 148 MET A C 1
ATOM 1141 O O . MET A 1 148 ? -4.854 12.081 -13.025 1.00 98.12 148 MET A O 1
ATOM 1145 N N . LYS A 1 149 ? -3.204 10.835 -12.133 1.00 97.94 149 LYS A N 1
ATOM 1146 C CA . LYS A 1 149 ? -3.716 10.929 -10.758 1.00 97.94 149 LYS A CA 1
ATOM 1147 C C . LYS A 1 149 ? -3.652 12.353 -10.200 1.00 97.94 149 LYS A C 1
ATOM 1149 O O . LYS A 1 149 ? -4.547 12.779 -9.480 1.00 97.94 149 LYS A O 1
ATOM 1154 N N . ALA A 1 150 ? -2.622 13.120 -10.560 1.00 97.94 150 ALA A N 1
ATOM 1155 C CA . ALA A 1 150 ? -2.520 14.535 -10.205 1.00 97.94 150 ALA A CA 1
ATOM 1156 C C . ALA A 1 150 ? -3.654 15.361 -10.836 1.00 97.94 150 ALA A C 1
ATOM 1158 O O . ALA A 1 150 ? -4.253 16.194 -10.158 1.00 97.94 150 ALA A O 1
ATOM 1159 N N . LYS A 1 151 ? -3.982 15.089 -12.108 1.00 98.31 151 LYS A N 1
ATOM 1160 C CA . LYS A 1 151 ? -5.096 15.723 -12.821 1.00 98.31 151 LYS A CA 1
ATOM 1161 C C . LYS A 1 151 ? -6.449 15.367 -12.202 1.00 98.31 151 LYS A C 1
ATOM 1163 O O . LYS A 1 151 ? -7.268 16.261 -12.034 1.00 98.31 151 LYS A O 1
ATOM 1168 N N . GLU A 1 152 ? -6.656 14.103 -11.839 1.00 98.00 152 GLU A N 1
ATOM 1169 C CA . GLU A 1 152 ? -7.877 13.617 -11.175 1.00 98.00 152 GLU A CA 1
ATOM 1170 C C . GLU A 1 152 ? -8.133 14.338 -9.844 1.00 98.00 152 GLU A C 1
ATOM 1172 O O . GLU A 1 152 ? -9.254 14.744 -9.566 1.00 98.00 152 GLU A O 1
ATOM 1177 N N . LEU A 1 153 ? -7.079 14.566 -9.054 1.00 96.94 153 LEU A N 1
ATOM 1178 C CA . LEU A 1 153 ? -7.174 15.252 -7.763 1.00 96.94 153 LEU A CA 1
ATOM 1179 C C . LEU A 1 153 ? -7.140 16.787 -7.866 1.00 96.94 153 LEU A C 1
ATOM 1181 O O . LEU A 1 153 ? -7.279 17.466 -6.853 1.00 96.94 153 LEU A O 1
ATOM 1185 N N . GLY A 1 154 ? -6.896 17.350 -9.054 1.00 97.44 154 GLY A N 1
ATOM 1186 C CA . GLY A 1 154 ? -6.733 18.797 -9.236 1.00 97.44 154 GLY A CA 1
ATOM 1187 C C . GLY A 1 154 ? -5.467 19.376 -8.582 1.00 97.44 154 GLY A C 1
ATOM 1188 O O . GLY A 1 154 ? -5.426 20.557 -8.244 1.00 97.44 154 GLY A O 1
ATOM 1189 N N . ILE A 1 155 ? -4.419 18.566 -8.390 1.00 97.31 155 ILE A N 1
ATOM 1190 C CA . ILE A 1 155 ? -3.171 18.959 -7.714 1.00 97.31 155 ILE A CA 1
ATOM 1191 C C . ILE A 1 155 ? -2.015 18.983 -8.722 1.00 97.31 155 ILE A C 1
ATOM 1193 O O . ILE A 1 155 ? -1.962 18.212 -9.675 1.00 97.31 155 ILE A O 1
ATOM 1197 N N . SER A 1 156 ? -1.021 19.850 -8.513 1.00 97.56 156 SER A N 1
ATOM 1198 C CA . SER A 1 156 ? 0.192 19.848 -9.340 1.00 97.56 156 SER A CA 1
ATOM 1199 C C . SER A 1 156 ? 0.979 18.535 -9.206 1.00 97.56 156 SER A C 1
ATOM 1201 O O . SER A 1 156 ? 1.279 18.091 -8.095 1.00 97.56 156 SER A O 1
ATOM 1203 N N . LEU A 1 157 ? 1.446 17.982 -10.333 1.00 97.56 157 LEU A N 1
ATOM 1204 C CA . LEU A 1 157 ? 2.318 16.798 -10.380 1.00 97.56 157 LEU A CA 1
ATOM 1205 C C . LEU A 1 157 ? 3.518 16.906 -9.422 1.00 97.56 157 LEU A C 1
ATOM 1207 O O . LEU A 1 157 ? 3.856 15.956 -8.717 1.00 97.56 157 LEU A O 1
ATOM 1211 N N . LYS A 1 158 ? 4.153 18.083 -9.365 1.00 96.44 158 LYS A N 1
ATOM 1212 C CA . LYS A 1 158 ? 5.315 18.326 -8.498 1.00 96.44 158 LYS A CA 1
ATOM 1213 C C . LYS A 1 158 ? 4.939 18.279 -7.016 1.00 96.44 158 LYS A C 1
ATOM 1215 O O . LYS A 1 158 ? 5.732 17.806 -6.204 1.00 96.44 158 LYS A O 1
ATOM 1220 N N . HIS A 1 159 ? 3.744 18.760 -6.671 1.00 96.44 159 HIS A N 1
ATOM 1221 C CA . HIS A 1 159 ? 3.230 18.725 -5.305 1.00 96.44 159 HIS A CA 1
ATOM 1222 C C . HIS A 1 159 ? 2.989 17.284 -4.860 1.00 96.44 159 HIS A C 1
ATOM 1224 O O . HIS A 1 159 ? 3.497 16.874 -3.819 1.00 96.44 159 HIS A O 1
ATOM 1230 N N . LEU A 1 160 ? 2.331 16.493 -5.707 1.00 96.88 160 LEU A N 1
ATOM 1231 C CA . LEU A 1 160 ? 2.045 15.088 -5.443 1.00 96.88 160 LEU A CA 1
ATOM 1232 C C . LEU A 1 160 ? 3.328 14.237 -5.308 1.00 96.88 160 LEU A C 1
ATOM 1234 O O . LEU A 1 160 ? 3.471 13.447 -4.374 1.00 96.88 160 LEU A O 1
ATOM 1238 N N . GLN A 1 161 ? 4.318 14.452 -6.180 1.00 95.69 161 GLN A N 1
ATOM 1239 C CA . GLN A 1 161 ? 5.617 13.771 -6.088 1.00 95.69 161 GLN A CA 1
ATOM 1240 C C . GLN A 1 161 ? 6.400 14.145 -4.820 1.00 95.69 161 GLN A C 1
ATOM 1242 O O . GLN A 1 161 ? 7.031 13.283 -4.201 1.00 95.69 161 GLN A O 1
ATOM 1247 N N . ASN A 1 162 ? 6.374 15.421 -4.423 1.00 96.12 162 ASN A N 1
ATOM 1248 C CA . ASN A 1 162 ? 7.029 15.880 -3.199 1.00 96.12 162 ASN A CA 1
ATOM 1249 C C . ASN A 1 162 ? 6.338 15.343 -1.944 1.00 96.12 162 ASN A C 1
ATOM 1251 O O . ASN A 1 162 ? 7.032 14.942 -1.009 1.00 96.12 162 ASN A O 1
ATOM 1255 N N . TRP A 1 163 ? 5.003 15.299 -1.936 1.00 96.50 163 TRP A N 1
ATOM 1256 C CA . TRP A 1 163 ? 4.225 14.656 -0.879 1.00 96.50 163 TRP A CA 1
ATOM 1257 C C . TRP A 1 163 ? 4.670 13.202 -0.696 1.00 96.50 163 TRP A C 1
ATOM 1259 O O . TRP A 1 163 ? 5.144 12.845 0.383 1.00 96.50 163 TRP A O 1
ATOM 1269 N N . TRP A 1 164 ? 4.670 12.403 -1.771 1.00 96.31 164 TRP A N 1
ATOM 1270 C CA . TRP A 1 164 ? 5.089 11.000 -1.704 1.00 96.31 164 TRP A CA 1
ATOM 1271 C C . TRP A 1 164 ? 6.527 10.845 -1.202 1.00 96.31 164 TRP A C 1
ATOM 1273 O O . TRP A 1 164 ? 6.819 9.999 -0.355 1.00 96.31 164 TRP A O 1
ATOM 1283 N N . LYS A 1 165 ? 7.445 11.694 -1.679 1.00 95.38 165 LYS A N 1
ATOM 1284 C CA . LYS A 1 165 ? 8.833 11.703 -1.208 1.00 95.38 165 LYS A CA 1
ATOM 1285 C C . LYS A 1 165 ? 8.921 11.953 0.301 1.00 95.38 165 LYS A C 1
ATOM 1287 O O . LYS A 1 165 ? 9.636 11.222 0.980 1.00 95.38 165 LYS A O 1
ATOM 1292 N N . ASN A 1 166 ? 8.203 12.947 0.821 1.00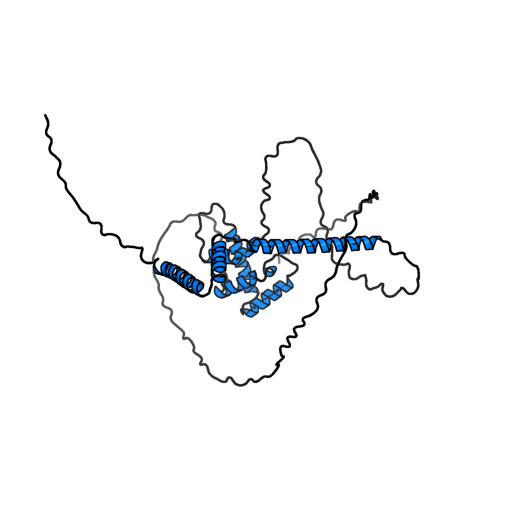 94.94 166 ASN A N 1
ATOM 1293 C CA . ASN A 1 166 ? 8.219 13.281 2.247 1.00 94.94 166 ASN A CA 1
ATOM 1294 C C . ASN A 1 166 ? 7.643 12.152 3.098 1.00 94.94 166 ASN A C 1
ATOM 1296 O O . ASN A 1 166 ? 8.234 11.780 4.109 1.00 94.94 166 ASN A O 1
ATOM 1300 N N . VAL A 1 167 ? 6.517 11.599 2.661 1.00 95.25 167 VAL A N 1
ATOM 1301 C CA . VAL A 1 167 ? 5.823 10.489 3.308 1.00 95.25 167 VAL A CA 1
ATOM 1302 C C . VAL A 1 167 ? 6.724 9.246 3.369 1.00 95.25 167 VAL A C 1
ATOM 1304 O O . VAL A 1 167 ? 6.903 8.651 4.433 1.00 95.25 167 VAL A O 1
ATOM 1307 N N . LYS A 1 168 ? 7.409 8.922 2.268 1.00 94.88 168 LYS A N 1
ATOM 1308 C CA . LYS A 1 168 ? 8.404 7.844 2.205 1.00 94.88 168 LYS A CA 1
ATOM 1309 C C . LYS A 1 168 ? 9.615 8.102 3.106 1.00 94.88 168 LYS A C 1
ATOM 1311 O O . LYS A 1 168 ? 10.039 7.216 3.845 1.00 94.88 168 LYS A O 1
ATOM 1316 N N . ASP A 1 169 ? 10.187 9.303 3.058 1.00 94.06 169 ASP A N 1
ATOM 1317 C CA . ASP A 1 169 ? 11.341 9.667 3.888 1.00 94.06 169 ASP A CA 1
ATOM 1318 C C . ASP A 1 169 ? 10.982 9.627 5.382 1.00 94.06 169 ASP A C 1
ATOM 1320 O O . ASP A 1 169 ? 11.811 9.253 6.217 1.00 94.06 169 ASP A O 1
ATOM 1324 N N . TRP A 1 170 ? 9.745 9.983 5.730 1.00 93.94 170 TRP A N 1
ATOM 1325 C CA . TRP A 1 170 ? 9.219 9.870 7.085 1.00 93.94 170 TRP A CA 1
ATOM 1326 C C . TRP A 1 170 ? 9.048 8.408 7.499 1.00 93.94 170 TRP A C 1
ATOM 1328 O O . TRP A 1 170 ? 9.562 8.026 8.550 1.00 93.94 170 TRP A O 1
ATOM 1338 N N . TYR A 1 171 ? 8.452 7.571 6.648 1.00 95.06 171 TYR A N 1
ATOM 1339 C CA . TYR A 1 171 ? 8.354 6.130 6.879 1.00 95.06 171 TYR A CA 1
ATOM 1340 C C . TYR A 1 171 ? 9.726 5.495 7.148 1.00 95.06 171 TYR A C 1
ATOM 1342 O O . TYR A 1 171 ? 9.901 4.817 8.156 1.00 95.06 171 TYR A O 1
ATOM 1350 N N . VAL A 1 172 ? 10.733 5.782 6.312 1.00 93.31 172 VAL A N 1
ATOM 1351 C CA . VAL A 1 172 ? 12.101 5.255 6.483 1.00 93.31 172 VAL A CA 1
ATOM 1352 C C . VAL A 1 172 ? 12.737 5.728 7.796 1.00 93.31 172 VAL A C 1
ATOM 1354 O O . VAL A 1 172 ? 13.483 4.983 8.432 1.00 93.31 172 VAL A O 1
ATOM 1357 N N . LYS A 1 173 ? 12.460 6.962 8.234 1.00 92.31 173 LYS A N 1
ATOM 1358 C CA . LYS A 1 173 ? 12.921 7.453 9.543 1.00 92.31 173 LYS A CA 1
ATOM 1359 C C . LYS A 1 173 ? 12.235 6.722 10.695 1.00 92.31 173 LYS A C 1
ATOM 1361 O O . LYS A 1 173 ? 12.906 6.373 11.660 1.00 92.31 173 LYS A O 1
ATOM 1366 N N . LEU A 1 174 ? 10.929 6.476 10.590 1.00 92.06 174 LEU A N 1
ATOM 1367 C CA . LEU A 1 174 ? 10.156 5.763 11.609 1.00 92.06 174 LEU A CA 1
ATOM 1368 C C . LEU A 1 174 ? 10.528 4.279 11.685 1.00 92.06 174 LEU A C 1
ATOM 1370 O O . LEU A 1 174 ? 10.599 3.721 12.779 1.00 92.06 174 LEU A O 1
ATOM 1374 N N . SER A 1 175 ? 10.813 3.647 10.544 1.00 91.06 175 SER A N 1
ATOM 1375 C CA . SER A 1 175 ? 11.186 2.233 10.478 1.00 91.06 175 SER A CA 1
ATOM 1376 C C . SER A 1 175 ? 12.573 1.967 11.065 1.00 91.06 175 SER A C 1
ATOM 1378 O O . SER A 1 175 ? 12.820 0.887 11.590 1.00 91.06 175 SER A O 1
ATOM 1380 N N . LYS A 1 176 ? 13.480 2.948 11.005 1.00 89.06 176 LYS A N 1
ATOM 1381 C CA . LYS A 1 176 ? 14.856 2.858 11.519 1.00 89.06 176 LYS A CA 1
ATOM 1382 C C . LYS A 1 176 ? 14.978 3.117 13.024 1.00 89.06 176 LYS A C 1
ATOM 1384 O O . LYS A 1 176 ? 16.058 3.501 13.458 1.00 89.06 176 LYS A O 1
ATOM 1389 N N . ARG A 1 177 ? 13.904 2.944 13.809 1.00 77.56 177 ARG A N 1
ATOM 1390 C CA . ARG A 1 177 ? 13.882 3.201 15.262 1.00 77.56 177 ARG A CA 1
ATOM 1391 C C . ARG A 1 177 ? 15.186 2.745 15.926 1.00 77.56 177 ARG A C 1
ATOM 1393 O O . ARG A 1 177 ? 15.457 1.552 16.042 1.00 77.56 177 ARG A O 1
ATOM 1400 N N . THR A 1 178 ? 16.002 3.720 16.317 1.00 68.31 178 THR A N 1
ATOM 1401 C CA . THR A 1 178 ? 17.333 3.474 16.859 1.00 68.31 178 THR A CA 1
ATOM 1402 C C . THR A 1 178 ? 17.178 2.873 18.247 1.00 68.31 178 THR A C 1
ATOM 1404 O O . THR A 1 178 ? 16.643 3.525 19.147 1.00 68.31 178 THR A O 1
ATOM 1407 N N . SER A 1 179 ? 17.632 1.630 18.416 1.00 59.09 179 SER A N 1
ATOM 1408 C CA . SER A 1 179 ? 17.768 1.001 19.731 1.00 59.09 179 SER A CA 1
ATOM 1409 C C . SER A 1 179 ? 18.520 1.960 20.665 1.00 59.09 179 SER A C 1
ATOM 1411 O O . SER A 1 179 ? 19.620 2.400 20.336 1.00 59.09 179 SER A O 1
ATOM 1413 N N . GLY A 1 180 ? 17.890 2.369 21.770 1.00 79.69 180 GLY A N 1
ATOM 1414 C CA . GLY A 1 180 ? 18.463 3.302 22.749 1.00 79.69 180 GLY A CA 1
ATOM 1415 C C . GLY A 1 180 ? 17.891 4.726 22.752 1.00 79.69 180 GLY A C 1
ATOM 1416 O O . GLY A 1 180 ? 18.144 5.461 23.705 1.00 79.69 180 GLY A O 1
ATOM 1417 N N . GLN A 1 181 ? 17.073 5.135 21.772 1.00 77.50 181 GLN A N 1
ATOM 1418 C CA . GLN A 1 181 ? 16.241 6.329 21.969 1.00 77.50 181 GLN A CA 1
ATOM 1419 C C . GLN A 1 181 ? 15.069 5.972 22.883 1.00 77.50 181 GLN A C 1
ATOM 1421 O O . GLN A 1 181 ? 14.216 5.168 22.505 1.00 77.50 181 GLN A O 1
ATOM 1426 N N . ALA A 1 182 ? 15.041 6.579 24.077 1.00 69.31 182 ALA A N 1
ATOM 1427 C CA . ALA A 1 182 ? 13.920 6.513 25.011 1.00 69.31 182 ALA A CA 1
ATOM 1428 C C . ALA A 1 182 ? 12.606 6.632 24.235 1.00 69.31 182 ALA A C 1
ATOM 1430 O O . ALA A 1 182 ? 12.473 7.533 23.406 1.00 69.31 182 ALA A O 1
ATOM 1431 N N . THR A 1 183 ? 11.703 5.674 24.451 1.00 76.25 183 THR A N 1
ATOM 1432 C CA . THR A 1 183 ? 10.510 5.393 23.647 1.00 76.25 183 THR A CA 1
ATOM 1433 C C . THR A 1 183 ? 9.716 6.659 23.348 1.00 76.25 183 THR A C 1
ATOM 1435 O O . THR A 1 183 ? 8.781 7.008 24.065 1.00 76.25 183 THR A O 1
ATOM 1438 N N . LYS A 1 184 ? 10.069 7.364 22.267 1.00 84.50 184 LYS A N 1
ATOM 1439 C CA . LYS A 1 184 ? 9.297 8.516 21.821 1.00 84.50 184 LYS A CA 1
ATOM 1440 C C . LYS A 1 184 ? 7.920 7.979 21.465 1.00 84.50 184 LYS A C 1
ATOM 1442 O O . LYS A 1 184 ? 7.813 7.076 20.622 1.00 84.50 184 LYS A O 1
ATOM 1447 N N . MET A 1 185 ? 6.897 8.481 22.152 1.00 89.19 185 MET A N 1
ATOM 1448 C CA . MET A 1 185 ? 5.520 8.117 21.860 1.00 89.19 185 MET A CA 1
ATOM 1449 C C . MET A 1 185 ? 5.253 8.465 20.396 1.00 89.19 185 MET A C 1
ATOM 1451 O O . MET A 1 185 ? 5.398 9.617 19.991 1.00 89.19 185 MET A O 1
ATOM 1455 N N . LEU A 1 186 ? 4.972 7.436 19.594 1.00 91.62 186 LEU A N 1
ATOM 1456 C CA . LEU A 1 186 ? 4.586 7.604 18.198 1.00 91.62 186 LEU A CA 1
ATOM 1457 C C . LEU A 1 186 ? 3.277 8.382 18.183 1.00 91.62 186 LEU A C 1
ATOM 1459 O O . LEU A 1 186 ? 2.304 7.951 18.812 1.00 91.62 186 LEU A O 1
ATOM 1463 N N . THR A 1 187 ? 3.270 9.501 17.469 1.00 93.81 187 THR A N 1
ATOM 1464 C CA . THR A 1 187 ? 2.044 10.261 17.231 1.00 93.81 187 THR A CA 1
ATOM 1465 C C . THR A 1 187 ? 1.061 9.412 16.423 1.00 93.81 187 THR A C 1
ATOM 1467 O O . THR A 1 187 ? 1.448 8.435 15.775 1.00 93.81 187 THR A O 1
ATOM 1470 N N . GLU A 1 188 ? -0.225 9.753 16.451 1.00 92.12 188 GLU A N 1
ATOM 1471 C CA . GLU A 1 188 ? -1.241 9.051 15.651 1.00 92.12 188 GLU A CA 1
ATOM 1472 C C . GLU A 1 188 ? -0.893 9.069 14.160 1.00 92.12 188 GLU A C 1
ATOM 1474 O O . GLU A 1 188 ? -0.987 8.041 13.486 1.00 92.12 188 GLU A O 1
ATOM 1479 N N . ARG A 1 189 ? -0.355 10.194 13.679 1.00 91.31 189 ARG A N 1
ATOM 1480 C CA . ARG A 1 189 ? 0.122 10.327 12.303 1.00 91.31 189 ARG A CA 1
ATOM 1481 C C . ARG A 1 189 ? 1.293 9.393 11.997 1.00 91.31 189 ARG A C 1
ATOM 1483 O O . ARG A 1 189 ? 1.285 8.749 10.953 1.00 91.31 189 ARG A O 1
ATOM 1490 N N . ASP A 1 190 ? 2.249 9.231 12.917 1.00 94.19 190 ASP A N 1
ATOM 1491 C CA . ASP A 1 190 ? 3.346 8.266 12.740 1.00 94.19 190 ASP A CA 1
ATOM 1492 C C . ASP A 1 190 ? 2.819 6.825 12.623 1.00 94.19 190 ASP A C 1
ATOM 1494 O O . ASP A 1 190 ? 3.297 6.045 11.796 1.00 94.19 190 ASP A O 1
ATOM 1498 N N . LYS A 1 191 ? 1.824 6.461 13.447 1.00 93.81 191 LYS A N 1
ATOM 1499 C CA . LYS A 1 191 ? 1.186 5.135 13.399 1.00 93.81 191 LYS A CA 1
ATOM 1500 C C . LYS A 1 191 ? 0.456 4.923 12.072 1.00 93.81 191 LYS A C 1
ATOM 1502 O O . LYS A 1 191 ? 0.575 3.845 11.492 1.00 93.81 191 LYS A O 1
ATOM 1507 N N . CYS A 1 192 ? -0.248 5.946 11.586 1.00 92.75 192 CYS A N 1
ATOM 1508 C CA . CYS A 1 192 ? -0.932 5.926 10.295 1.00 92.75 192 CYS A CA 1
ATOM 1509 C C . CYS A 1 192 ? 0.062 5.690 9.146 1.00 92.75 192 CYS A C 1
ATOM 1511 O O . CYS A 1 192 ? -0.087 4.729 8.394 1.00 92.75 192 CYS A O 1
ATOM 1513 N N . VAL A 1 193 ? 1.150 6.468 9.086 1.00 94.12 193 VAL A N 1
ATOM 1514 C CA . VAL A 1 193 ? 2.214 6.322 8.073 1.00 94.12 193 VAL A CA 1
ATOM 1515 C C . VAL A 1 193 ? 2.853 4.929 8.118 1.00 94.12 193 VAL A C 1
ATOM 1517 O O . VAL A 1 193 ? 3.053 4.308 7.074 1.00 94.12 193 VAL A O 1
ATOM 1520 N N . LEU A 1 194 ? 3.154 4.402 9.311 1.00 94.44 194 LEU A N 1
ATOM 1521 C CA . LEU A 1 194 ? 3.728 3.059 9.460 1.00 94.44 194 LEU A CA 1
ATOM 1522 C C . LEU A 1 194 ? 2.789 1.952 8.966 1.00 94.44 194 LEU A C 1
ATOM 1524 O O . LEU A 1 194 ? 3.259 1.014 8.322 1.00 94.44 194 LEU A O 1
ATOM 1528 N N . LYS A 1 195 ? 1.489 2.056 9.267 1.00 94.44 195 LYS A N 1
ATOM 1529 C CA . LYS A 1 195 ? 0.471 1.081 8.854 1.00 94.44 195 LYS A CA 1
ATOM 1530 C C . LYS A 1 195 ? 0.250 1.124 7.342 1.00 94.44 195 LYS A C 1
ATOM 1532 O O . LYS A 1 195 ? 0.315 0.091 6.684 1.00 94.44 195 LYS A O 1
ATOM 1537 N N . ASN A 1 196 ? 0.048 2.320 6.801 1.00 94.06 196 ASN A N 1
ATOM 1538 C CA . ASN A 1 196 ? -0.340 2.537 5.410 1.00 94.06 196 ASN A CA 1
ATOM 1539 C C . ASN A 1 196 ? 0.789 2.223 4.422 1.00 94.06 196 ASN A C 1
ATOM 1541 O O . ASN A 1 196 ? 0.527 1.796 3.307 1.00 94.06 196 ASN A O 1
ATOM 1545 N N . ILE A 1 197 ? 2.051 2.383 4.831 1.00 94.88 197 ILE A N 1
ATOM 1546 C CA . ILE A 1 197 ? 3.224 2.238 3.946 1.00 94.88 197 ILE A CA 1
ATOM 1547 C C . ILE A 1 197 ? 4.016 0.969 4.274 1.00 94.88 197 ILE A C 1
ATOM 1549 O O . ILE A 1 197 ? 5.131 0.760 3.801 1.00 94.88 197 ILE A O 1
ATOM 1553 N N . ALA A 1 198 ? 3.436 0.057 5.056 1.00 93.94 198 ALA A N 1
ATOM 1554 C CA . ALA A 1 198 ? 4.066 -1.218 5.385 1.00 93.94 198 ALA A CA 1
ATOM 1555 C C . ALA A 1 198 ? 4.474 -2.021 4.133 1.00 93.94 198 ALA A C 1
ATOM 1557 O O . ALA A 1 198 ? 5.511 -2.686 4.149 1.00 93.94 198 ALA A O 1
ATOM 1558 N N . PHE A 1 199 ? 3.725 -1.887 3.029 1.00 93.31 199 PHE A N 1
ATOM 1559 C CA . PHE A 1 199 ? 4.033 -2.530 1.748 1.00 93.31 199 PHE A CA 1
ATOM 1560 C C . PHE A 1 199 ? 5.360 -2.065 1.128 1.00 93.31 199 PHE A C 1
ATOM 1562 O O . PHE A 1 199 ? 5.962 -2.797 0.353 1.00 93.31 199 PHE A O 1
ATOM 1569 N N . TYR A 1 200 ? 5.863 -0.877 1.476 1.00 91.00 200 TYR A N 1
ATOM 1570 C CA . TYR A 1 200 ? 7.129 -0.373 0.938 1.00 91.00 200 TYR A CA 1
ATOM 1571 C C . TYR A 1 200 ? 8.338 -1.139 1.496 1.00 91.00 200 TYR A C 1
ATOM 1573 O O . TYR A 1 200 ? 9.377 -1.241 0.846 1.00 91.00 200 TYR A O 1
ATOM 1581 N N . LYS A 1 201 ? 8.218 -1.710 2.704 1.00 88.00 201 LYS A N 1
ATOM 1582 C CA . LYS A 1 201 ? 9.311 -2.452 3.347 1.00 88.00 201 LYS A CA 1
ATOM 1583 C C . LYS A 1 201 ? 9.692 -3.710 2.576 1.00 88.00 201 LYS A C 1
ATOM 1585 O O . LYS A 1 201 ? 10.875 -4.023 2.520 1.00 88.00 201 LYS A O 1
ATOM 1590 N N . SER A 1 202 ? 8.720 -4.411 1.992 1.00 82.12 202 SER A N 1
ATOM 1591 C CA . SER A 1 202 ? 8.970 -5.681 1.301 1.00 82.12 202 SER A CA 1
ATOM 1592 C C . SER A 1 202 ? 9.799 -5.518 0.027 1.00 82.12 202 SER A C 1
ATOM 1594 O O . SER A 1 202 ? 10.483 -6.459 -0.359 1.00 82.12 202 SER A O 1
ATOM 1596 N N . SER A 1 203 ? 9.794 -4.340 -0.610 1.00 78.81 203 SER A N 1
ATOM 1597 C CA . SER A 1 203 ? 10.614 -4.101 -1.806 1.00 78.81 203 SER A CA 1
ATOM 1598 C C . SER A 1 203 ? 11.969 -3.480 -1.521 1.00 78.81 203 SER A C 1
ATOM 1600 O O . SER A 1 203 ? 12.772 -3.333 -2.444 1.00 78.81 203 SER A O 1
ATOM 1602 N N . MET A 1 204 ? 12.191 -2.963 -0.314 1.00 77.12 204 MET A N 1
ATOM 1603 C CA . MET A 1 204 ? 13.505 -2.445 0.024 1.00 77.12 204 MET A CA 1
ATOM 1604 C C . MET A 1 204 ? 14.414 -3.665 0.086 1.00 77.12 204 MET A C 1
ATOM 1606 O O . MET A 1 204 ? 14.087 -4.584 0.841 1.00 77.12 204 MET A O 1
ATOM 1610 N N . PRO A 1 205 ? 15.522 -3.700 -0.684 1.00 75.56 205 PRO A N 1
ATOM 1611 C CA . PRO A 1 205 ? 16.580 -4.655 -0.422 1.00 75.56 205 PRO A CA 1
ATOM 1612 C C . PRO A 1 205 ? 16.894 -4.469 1.049 1.00 75.56 205 PRO A C 1
ATOM 1614 O O . PRO A 1 205 ? 17.345 -3.401 1.473 1.00 75.56 205 PRO A O 1
ATOM 1617 N N . THR A 1 206 ? 16.473 -5.435 1.859 1.00 73.88 206 THR A N 1
ATOM 1618 C CA . THR A 1 206 ? 16.890 -5.429 3.239 1.00 73.88 206 THR A CA 1
ATOM 1619 C C . THR A 1 206 ? 18.361 -5.709 3.067 1.00 73.88 206 THR A C 1
ATOM 1621 O O . THR A 1 206 ? 18.722 -6.798 2.627 1.00 73.88 206 THR A O 1
ATOM 1624 N N . ASP A 1 207 ? 19.193 -4.699 3.309 1.00 65.81 207 ASP A N 1
ATOM 1625 C CA . ASP A 1 207 ? 20.585 -4.917 3.656 1.00 65.81 207 ASP A CA 1
ATOM 1626 C C . ASP A 1 207 ? 20.513 -5.695 4.972 1.00 65.81 207 ASP A C 1
ATOM 1628 O O . ASP A 1 207 ? 20.710 -5.146 6.054 1.00 65.81 207 ASP A O 1
ATOM 1632 N N . VAL A 1 208 ? 20.065 -6.955 4.903 1.00 57.81 208 VAL A N 1
ATOM 1633 C CA . VAL A 1 208 ? 20.327 -7.936 5.924 1.00 57.81 208 VAL A CA 1
ATOM 1634 C C . VAL A 1 208 ? 21.839 -7.877 5.906 1.00 57.81 208 VAL A C 1
ATOM 1636 O O . VAL A 1 208 ? 22.424 -8.199 4.863 1.00 57.81 208 VAL A O 1
ATOM 1639 N N . PRO A 1 209 ? 22.488 -7.328 6.952 1.00 60.81 209 PRO A N 1
ATOM 1640 C CA . PRO A 1 209 ? 23.907 -7.556 7.057 1.00 60.81 209 PRO A CA 1
ATOM 1641 C C . PRO A 1 209 ? 24.005 -9.059 6.903 1.00 60.81 209 PRO A C 1
ATOM 1643 O O . PRO A 1 209 ? 23.233 -9.791 7.531 1.00 60.81 209 PRO A O 1
ATOM 1646 N N . ASP A 1 210 ? 24.834 -9.497 5.974 1.00 49.62 210 ASP A N 1
ATOM 1647 C CA . ASP A 1 210 ? 25.167 -10.892 5.815 1.00 49.62 210 ASP A CA 1
ATOM 1648 C C . ASP A 1 210 ? 25.952 -11.263 7.082 1.00 49.62 210 ASP A C 1
ATOM 1650 O O . ASP A 1 210 ? 27.156 -11.479 7.086 1.00 49.62 210 ASP A O 1
ATOM 1654 N N . THR A 1 211 ? 25.261 -11.262 8.223 1.00 51.31 211 THR A N 1
ATOM 1655 C CA . THR A 1 211 ? 25.542 -12.019 9.419 1.00 51.31 211 THR A CA 1
ATOM 1656 C C . THR A 1 211 ? 25.311 -13.473 9.026 1.00 51.31 211 THR A C 1
ATOM 1658 O O . THR A 1 211 ? 24.557 -14.204 9.659 1.00 51.31 211 THR A O 1
ATOM 1661 N N . LEU A 1 212 ? 26.078 -13.939 8.037 1.00 51.12 212 LEU A N 1
ATOM 1662 C CA . LEU A 1 212 ? 27.096 -14.924 8.335 1.00 51.12 212 LEU A CA 1
ATOM 1663 C C . LEU A 1 212 ? 27.710 -14.532 9.677 1.00 51.12 212 LEU A C 1
ATOM 1665 O O . LEU A 1 212 ? 28.656 -13.757 9.789 1.00 51.12 212 LEU A O 1
ATOM 1669 N N . VAL A 1 213 ? 27.024 -14.969 10.730 1.00 50.88 213 VAL A N 1
ATOM 1670 C CA . VAL A 1 213 ? 27.610 -15.769 11.780 1.00 50.88 213 VAL A CA 1
ATOM 1671 C C . VAL A 1 213 ? 29.097 -15.930 11.476 1.00 50.88 213 VAL A C 1
ATOM 1673 O O . VAL A 1 213 ? 29.493 -16.802 10.704 1.00 50.88 213 VAL A O 1
ATOM 1676 N N . ASN A 1 214 ? 29.916 -15.047 12.050 1.00 47.41 214 ASN A N 1
ATOM 1677 C CA . ASN A 1 214 ? 31.293 -15.387 12.361 1.00 47.41 214 ASN A CA 1
ATOM 1678 C C . ASN A 1 214 ? 31.186 -16.538 13.365 1.00 47.41 214 ASN A C 1
ATOM 1680 O O . ASN A 1 214 ? 31.326 -16.351 14.572 1.00 47.41 214 ASN A O 1
ATOM 1684 N N . LEU A 1 215 ? 30.839 -17.724 12.863 1.00 48.00 215 LEU A N 1
ATOM 1685 C CA . LEU A 1 215 ? 31.166 -18.969 13.510 1.00 48.00 215 LEU A CA 1
ATOM 1686 C C . LEU A 1 215 ? 32.684 -18.865 13.673 1.00 48.00 215 LEU A C 1
ATOM 1688 O O . LEU A 1 215 ? 33.346 -18.547 12.677 1.00 48.00 215 LEU A O 1
ATOM 1692 N N . PRO A 1 216 ? 33.231 -19.009 14.889 1.00 55.66 216 PRO A N 1
ATOM 1693 C CA . PRO A 1 216 ? 34.668 -18.997 15.100 1.00 55.66 216 PRO A CA 1
ATOM 1694 C C . PRO A 1 216 ? 35.296 -19.960 14.096 1.00 55.66 216 PRO A C 1
ATOM 1696 O O . PRO A 1 216 ? 35.120 -21.172 14.184 1.00 55.66 216 PRO A O 1
ATOM 1699 N N . ARG A 1 217 ? 35.928 -19.407 13.062 1.00 47.62 217 ARG A N 1
ATOM 1700 C CA . ARG A 1 217 ? 36.663 -20.187 12.084 1.00 47.62 217 ARG A CA 1
ATOM 1701 C C . ARG A 1 217 ? 37.916 -20.612 12.819 1.00 47.62 217 ARG A C 1
ATOM 1703 O O . ARG A 1 217 ? 38.785 -19.774 13.062 1.00 47.62 217 ARG A O 1
ATOM 1710 N N . ASP A 1 218 ? 37.955 -21.876 13.223 1.00 52.50 218 ASP A N 1
ATOM 1711 C CA . ASP A 1 218 ? 39.174 -22.490 13.727 1.00 52.50 218 ASP A CA 1
ATOM 1712 C C . ASP A 1 218 ? 40.325 -22.154 12.765 1.00 52.50 218 ASP A C 1
ATOM 1714 O O . ASP A 1 218 ? 40.149 -22.235 11.539 1.00 52.50 218 ASP A O 1
ATOM 1718 N N . PRO A 1 219 ? 41.484 -21.713 13.280 1.00 53.97 219 PRO A N 1
ATOM 1719 C CA . PRO A 1 219 ? 42.625 -21.381 12.450 1.00 53.97 219 PRO A CA 1
ATOM 1720 C C . PRO A 1 219 ? 43.186 -22.668 11.840 1.00 53.97 219 PRO A C 1
ATOM 1722 O O . PRO A 1 219 ? 44.045 -23.325 12.419 1.00 53.97 219 PRO A O 1
ATOM 1725 N N . SER A 1 220 ? 42.708 -23.025 10.650 1.00 47.72 220 SER A N 1
ATOM 1726 C CA . SER A 1 220 ? 43.426 -23.942 9.770 1.00 47.72 220 SER A CA 1
ATOM 1727 C C . SER A 1 220 ? 44.583 -23.171 9.129 1.00 47.72 220 SER A C 1
ATOM 1729 O O . SER A 1 220 ? 44.325 -22.177 8.440 1.00 47.72 220 SER A O 1
ATOM 1731 N N . PRO A 1 221 ? 45.845 -23.583 9.330 1.00 57.91 221 PRO A N 1
ATOM 1732 C CA . PRO A 1 221 ? 46.934 -23.138 8.480 1.00 57.91 221 PRO A CA 1
ATOM 1733 C C . PRO A 1 221 ? 46.793 -23.821 7.110 1.00 57.91 221 PRO A C 1
ATOM 1735 O O . PRO A 1 221 ? 46.155 -24.864 6.995 1.00 57.91 221 PRO A O 1
ATOM 1738 N N . ASP A 1 222 ? 47.387 -23.209 6.092 1.00 52.19 222 ASP A N 1
ATOM 1739 C CA . ASP A 1 222 ? 47.453 -23.660 4.696 1.00 52.19 222 ASP A CA 1
ATOM 1740 C C . ASP A 1 222 ? 46.196 -23.454 3.834 1.00 52.19 222 ASP A C 1
ATOM 1742 O O . ASP A 1 222 ? 45.302 -24.289 3.758 1.00 52.19 222 ASP A O 1
ATOM 1746 N N . ALA A 1 223 ? 46.174 -22.330 3.104 1.00 43.81 223 ALA A N 1
ATOM 1747 C CA . ALA A 1 223 ? 46.161 -22.337 1.633 1.00 43.81 223 ALA A CA 1
ATOM 1748 C C . ALA A 1 223 ? 45.969 -20.918 1.066 1.00 43.81 223 ALA A C 1
ATOM 1750 O O . ALA A 1 223 ? 44.926 -20.281 1.210 1.00 43.81 223 ALA A O 1
ATOM 1751 N N . GLN A 1 224 ? 46.992 -20.448 0.354 1.00 57.75 224 GLN A N 1
ATOM 1752 C CA . GLN A 1 224 ? 46.908 -19.360 -0.616 1.00 57.75 224 GLN A CA 1
ATOM 1753 C C . GLN A 1 224 ? 46.077 -19.830 -1.818 1.00 57.75 224 GLN A C 1
ATOM 1755 O O . GLN A 1 224 ? 46.460 -20.817 -2.435 1.00 57.75 224 GLN A O 1
ATOM 1760 N N . THR A 1 225 ? 44.998 -19.137 -2.204 1.00 48.19 225 THR A N 1
ATOM 1761 C CA . THR A 1 225 ? 44.439 -19.202 -3.574 1.00 48.19 225 THR A CA 1
ATOM 1762 C C . THR A 1 225 ? 43.580 -17.963 -3.879 1.00 48.19 225 THR A C 1
ATOM 1764 O O . THR A 1 225 ? 42.488 -17.783 -3.353 1.00 48.19 225 THR A O 1
ATOM 1767 N N . SER A 1 226 ? 44.157 -17.102 -4.721 1.00 48.12 226 SER A N 1
ATOM 1768 C CA . SER A 1 226 ? 43.595 -16.325 -5.839 1.00 48.12 226 SER A CA 1
ATOM 1769 C C . SER A 1 226 ? 42.197 -15.687 -5.754 1.00 48.12 226 SER A C 1
ATOM 1771 O O . SER A 1 226 ? 41.166 -16.337 -5.894 1.00 48.12 226 SER A O 1
ATOM 1773 N N . GLN A 1 227 ? 42.208 -14.349 -5.719 1.00 40.09 227 GLN A N 1
ATOM 1774 C CA . GLN A 1 227 ? 41.126 -13.457 -6.150 1.00 40.09 227 GLN A CA 1
ATOM 1775 C C . GLN A 1 227 ? 40.788 -13.665 -7.638 1.00 40.09 227 GLN A C 1
ATOM 1777 O O . GLN A 1 227 ? 41.643 -13.455 -8.498 1.00 40.09 227 GLN A O 1
ATOM 1782 N N . ALA A 1 228 ? 39.525 -13.966 -7.946 1.00 38.12 228 ALA A N 1
ATOM 1783 C CA . ALA A 1 228 ? 38.943 -13.819 -9.279 1.00 38.12 228 ALA A CA 1
ATOM 1784 C C . ALA A 1 228 ? 38.029 -12.582 -9.295 1.00 38.12 228 ALA A C 1
ATOM 1786 O O . ALA A 1 228 ? 37.026 -12.521 -8.586 1.00 38.12 228 ALA A O 1
ATOM 1787 N N . GLN A 1 229 ? 38.412 -11.575 -10.081 1.00 39.44 229 GLN A N 1
ATOM 1788 C CA . GLN A 1 229 ? 37.603 -10.398 -10.390 1.00 39.44 229 GLN A CA 1
ATOM 1789 C C . GLN A 1 229 ? 36.717 -10.707 -11.603 1.00 39.44 229 GLN A C 1
ATOM 1791 O O . GLN A 1 229 ? 37.229 -11.054 -12.664 1.00 39.44 229 GLN A O 1
ATOM 1796 N N . TYR A 1 230 ? 35.403 -10.541 -11.459 1.00 38.91 230 TYR A N 1
ATOM 1797 C CA . TYR A 1 230 ? 34.456 -10.506 -12.576 1.00 38.91 230 TYR A CA 1
ATOM 1798 C C . TYR A 1 230 ? 34.372 -9.080 -13.149 1.00 38.91 230 TYR A C 1
ATOM 1800 O O . TYR A 1 230 ? 34.060 -8.156 -12.391 1.00 38.91 230 TYR A O 1
ATOM 1808 N N . PRO A 1 231 ? 34.585 -8.863 -14.459 1.00 54.69 231 PRO A N 1
ATOM 1809 C CA . PRO A 1 231 ? 34.149 -7.652 -15.134 1.00 54.69 231 PRO A CA 1
ATOM 1810 C C . PRO A 1 231 ? 32.763 -7.868 -15.763 1.00 54.69 231 PRO A C 1
ATOM 1812 O O . PRO A 1 231 ? 32.601 -8.660 -16.687 1.00 54.69 231 PRO A O 1
ATOM 1815 N N . HIS A 1 232 ? 31.765 -7.134 -15.268 1.00 43.81 232 HIS A N 1
ATOM 1816 C CA . HIS A 1 232 ? 30.515 -6.884 -15.986 1.00 43.81 232 HIS A CA 1
ATOM 1817 C C . HIS A 1 232 ? 30.797 -5.823 -17.060 1.00 43.81 232 HIS A C 1
ATOM 1819 O O . HIS A 1 232 ? 30.885 -4.635 -16.752 1.00 43.81 232 HIS A O 1
ATOM 1825 N N . ASP A 1 233 ? 30.954 -6.261 -18.306 1.00 42.50 233 ASP A N 1
ATOM 1826 C CA . ASP A 1 233 ? 30.834 -5.419 -19.495 1.00 42.50 233 ASP A CA 1
ATOM 1827 C C . ASP A 1 233 ? 29.515 -5.794 -20.177 1.00 42.50 233 ASP A C 1
ATOM 1829 O O . ASP A 1 233 ? 29.311 -6.942 -20.563 1.00 42.50 233 ASP A O 1
ATOM 1833 N N . SER A 1 234 ? 28.578 -4.852 -20.229 1.00 49.50 234 SER A N 1
ATOM 1834 C CA . SER A 1 234 ? 27.281 -5.011 -20.889 1.00 49.50 234 SER A CA 1
ATOM 1835 C C . SER A 1 234 ? 27.054 -3.781 -21.751 1.00 49.50 234 SER A C 1
ATOM 1837 O O . SER A 1 234 ? 26.391 -2.825 -21.344 1.00 49.50 234 SER A O 1
ATOM 1839 N N . GLY A 1 235 ? 27.633 -3.818 -22.947 1.00 47.06 235 GLY A N 1
ATOM 1840 C CA . GLY A 1 235 ? 27.180 -3.033 -24.082 1.00 47.06 235 GLY A CA 1
ATOM 1841 C C . GLY A 1 235 ? 26.074 -3.786 -24.816 1.00 47.06 235 GLY A C 1
ATOM 1842 O O . GLY A 1 235 ? 26.349 -4.773 -25.484 1.00 47.06 235 GLY A O 1
ATOM 1843 N N . GLU A 1 236 ? 24.841 -3.292 -24.735 1.00 49.44 236 GLU A N 1
ATOM 1844 C CA . GLU A 1 236 ? 23.757 -3.661 -25.653 1.00 49.44 236 GLU A CA 1
ATOM 1845 C C . GLU A 1 236 ? 23.015 -2.390 -26.076 1.00 49.44 236 GLU A C 1
ATOM 1847 O O . GLU A 1 236 ? 22.012 -1.996 -25.488 1.00 49.44 236 GLU A O 1
ATOM 1852 N N . ALA A 1 237 ? 23.571 -1.700 -27.071 1.00 52.31 237 ALA A N 1
ATOM 1853 C CA . ALA A 1 237 ? 22.881 -0.683 -27.861 1.00 52.31 237 ALA A CA 1
ATOM 1854 C C . ALA A 1 237 ? 23.682 -0.436 -29.152 1.00 52.31 237 ALA A C 1
ATOM 1856 O O . ALA A 1 237 ? 24.541 0.441 -29.159 1.00 52.31 237 ALA A O 1
ATOM 1857 N N . ASN A 1 238 ? 23.479 -1.282 -30.176 1.00 52.69 238 ASN A N 1
ATOM 1858 C CA . ASN A 1 238 ? 23.643 -1.002 -31.626 1.00 52.69 238 ASN A CA 1
ATOM 1859 C C . ASN A 1 238 ? 23.904 -2.277 -32.456 1.00 52.69 238 ASN A C 1
ATOM 1861 O O . ASN A 1 238 ? 24.922 -2.389 -33.132 1.00 52.69 238 ASN A O 1
ATOM 1865 N N . ILE A 1 239 ? 22.992 -3.253 -32.435 1.00 49.94 239 ILE A N 1
ATOM 1866 C CA . ILE A 1 239 ? 23.024 -4.380 -33.393 1.00 49.94 239 ILE A CA 1
ATOM 1867 C C . ILE A 1 239 ? 21.608 -4.631 -33.932 1.00 49.94 239 ILE A C 1
ATOM 1869 O O . ILE A 1 239 ? 21.094 -5.741 -33.870 1.00 49.94 239 ILE A O 1
ATOM 1873 N N . LEU A 1 240 ? 20.925 -3.580 -34.394 1.00 47.72 240 LEU A N 1
ATOM 1874 C CA . LEU A 1 240 ? 19.629 -3.746 -35.068 1.00 47.72 240 LEU A CA 1
ATOM 1875 C C . LEU A 1 240 ? 19.495 -2.942 -36.370 1.00 47.72 240 LEU A C 1
ATOM 1877 O O . LEU A 1 240 ? 18.473 -3.051 -37.031 1.00 47.72 240 LEU A O 1
ATOM 1881 N N . GLU A 1 241 ? 20.521 -2.190 -36.782 1.00 53.62 241 GLU A N 1
ATOM 1882 C CA . GLU A 1 241 ? 20.416 -1.272 -37.932 1.00 53.62 241 GLU A CA 1
ATOM 1883 C C . GLU A 1 241 ? 21.214 -1.712 -39.177 1.00 53.62 241 GLU A C 1
ATOM 1885 O O . GLU A 1 241 ? 21.055 -1.125 -40.238 1.00 53.62 241 GLU A O 1
ATOM 1890 N N . ASP A 1 242 ? 21.997 -2.798 -39.100 1.00 47.97 242 ASP A N 1
ATOM 1891 C CA . ASP A 1 242 ? 22.840 -3.276 -40.218 1.00 47.97 242 ASP A CA 1
ATOM 1892 C C . ASP A 1 242 ? 22.294 -4.520 -40.955 1.00 47.97 242 ASP A C 1
ATOM 1894 O O . ASP A 1 242 ? 22.955 -5.061 -41.842 1.00 47.97 242 ASP A O 1
ATOM 1898 N N . MET A 1 243 ? 21.080 -4.992 -40.642 1.00 54.09 243 MET A N 1
ATOM 1899 C CA . MET A 1 243 ? 20.499 -6.188 -41.285 1.00 54.09 243 MET A CA 1
ATOM 1900 C C . MET A 1 243 ? 19.579 -5.906 -42.483 1.00 54.09 243 MET A C 1
ATOM 1902 O O . MET A 1 243 ? 19.101 -6.852 -43.107 1.00 54.09 243 MET A O 1
ATOM 1906 N N . GLU A 1 244 ? 19.356 -4.642 -42.852 1.00 50.44 244 GLU A N 1
ATOM 1907 C CA . GLU A 1 244 ? 18.382 -4.289 -43.900 1.00 50.44 244 GLU A CA 1
ATOM 1908 C C . GLU A 1 244 ? 19.003 -4.063 -45.297 1.00 50.44 244 GLU A C 1
ATOM 1910 O O . GLU A 1 244 ? 18.289 -3.999 -46.294 1.00 50.44 244 GLU A O 1
ATOM 1915 N N . VAL A 1 245 ? 20.337 -4.038 -45.433 1.00 51.31 245 VAL A N 1
ATOM 1916 C CA . VAL A 1 245 ? 20.999 -3.744 -46.729 1.00 51.31 245 VAL A CA 1
ATOM 1917 C C . VAL A 1 245 ? 21.332 -5.004 -47.557 1.00 51.31 245 VAL A C 1
ATOM 1919 O O . VAL A 1 245 ? 21.737 -4.906 -48.713 1.00 51.31 245 VAL A O 1
ATOM 1922 N N . ALA A 1 246 ? 21.103 -6.215 -47.038 1.00 49.22 246 ALA A N 1
ATOM 1923 C CA . ALA A 1 246 ? 21.466 -7.467 -47.724 1.00 49.22 246 ALA A CA 1
ATOM 1924 C C . ALA A 1 246 ? 20.318 -8.152 -48.504 1.00 49.22 246 ALA A C 1
ATOM 1926 O O . ALA A 1 246 ? 20.488 -9.273 -48.976 1.00 49.22 246 ALA A O 1
ATOM 1927 N N . ALA A 1 247 ? 19.157 -7.509 -48.672 1.00 47.94 247 ALA A N 1
ATOM 1928 C CA . ALA A 1 247 ? 17.977 -8.136 -49.287 1.00 47.94 247 ALA A CA 1
ATOM 1929 C C . ALA A 1 247 ? 17.914 -8.068 -50.832 1.00 47.94 247 ALA A C 1
ATOM 1931 O O . ALA A 1 247 ? 16.952 -8.555 -51.422 1.00 47.94 247 ALA A O 1
ATOM 1932 N N . ALA A 1 248 ? 18.910 -7.491 -51.516 1.00 51.44 248 ALA A N 1
ATOM 1933 C CA . ALA A 1 248 ? 18.807 -7.202 -52.955 1.00 51.44 248 ALA A CA 1
ATOM 1934 C C . ALA A 1 248 ? 19.688 -8.055 -53.889 1.00 51.44 248 ALA A C 1
ATOM 1936 O O . ALA A 1 248 ? 19.699 -7.806 -55.093 1.00 51.44 248 ALA A O 1
ATOM 1937 N N . ALA A 1 249 ? 20.415 -9.063 -53.399 1.00 54.84 249 ALA A N 1
ATOM 1938 C CA . ALA A 1 249 ? 21.297 -9.846 -54.267 1.00 54.84 249 ALA A CA 1
ATOM 1939 C C . ALA A 1 249 ? 21.382 -11.321 -53.870 1.00 54.84 249 ALA A C 1
ATOM 1941 O O . ALA A 1 249 ? 22.408 -11.766 -53.376 1.00 54.84 249 ALA A O 1
ATOM 1942 N N . GLU A 1 250 ? 20.336 -12.103 -54.138 1.00 48.56 250 GLU A N 1
ATOM 1943 C CA . GLU A 1 250 ? 20.494 -13.558 -54.262 1.00 48.56 250 GLU A CA 1
ATOM 1944 C C . GLU A 1 250 ? 19.416 -14.158 -55.180 1.00 48.56 250 GLU A C 1
ATOM 1946 O O . GLU A 1 250 ? 18.467 -14.822 -54.769 1.00 48.56 250 GLU A O 1
ATOM 1951 N N . GLN A 1 251 ? 19.577 -13.919 -56.483 1.00 53.75 251 GLN A N 1
ATOM 1952 C CA . GLN A 1 251 ? 19.093 -14.851 -57.497 1.00 53.75 251 GLN A CA 1
ATOM 1953 C C . GLN A 1 251 ? 20.251 -15.776 -57.893 1.00 53.75 251 GLN A C 1
ATOM 1955 O O . GLN A 1 251 ? 21.360 -15.319 -58.152 1.00 53.75 251 GLN A O 1
ATOM 1960 N N . ALA A 1 252 ? 19.941 -17.071 -57.984 1.00 51.78 252 ALA A N 1
ATOM 1961 C CA . ALA A 1 252 ? 20.752 -18.149 -58.556 1.00 51.78 252 ALA A CA 1
ATOM 1962 C C . ALA A 1 252 ? 21.912 -18.715 -57.707 1.00 51.78 252 ALA A C 1
ATOM 1964 O O . ALA A 1 252 ? 23.086 -18.508 -57.997 1.00 51.78 252 ALA A O 1
ATOM 1965 N N . SER A 1 253 ? 21.592 -19.615 -56.767 1.00 50.56 253 SER A N 1
ATOM 1966 C CA . SER A 1 253 ? 22.442 -20.795 -56.536 1.00 50.56 253 SER A CA 1
ATOM 1967 C C . SER A 1 253 ? 21.681 -21.924 -55.839 1.00 50.56 253 SER A C 1
ATOM 1969 O O . SER A 1 253 ? 21.561 -21.993 -54.617 1.00 50.56 253 SER A O 1
ATOM 1971 N N . THR A 1 254 ? 21.170 -22.866 -56.629 1.00 53.12 254 THR A N 1
ATOM 1972 C CA . THR A 1 254 ? 20.648 -24.148 -56.150 1.00 53.12 254 THR A CA 1
ATOM 1973 C C . THR A 1 254 ? 21.804 -25.031 -55.675 1.00 53.12 254 THR A C 1
ATOM 1975 O O . THR A 1 254 ? 22.261 -25.922 -56.391 1.00 53.12 254 THR A O 1
ATOM 1978 N N . ARG A 1 255 ? 22.300 -24.804 -54.456 1.00 50.41 255 ARG A N 1
ATOM 1979 C CA . ARG A 1 255 ? 23.256 -25.705 -53.801 1.00 50.41 255 ARG A CA 1
ATOM 1980 C C . ARG A 1 255 ? 22.663 -26.166 -52.478 1.00 50.41 255 ARG A C 1
ATOM 1982 O O . ARG A 1 255 ? 22.640 -25.426 -51.501 1.00 50.41 255 ARG A O 1
ATOM 1989 N N . ARG A 1 256 ? 22.155 -27.404 -52.476 1.00 57.22 256 ARG A N 1
ATOM 1990 C CA . ARG A 1 256 ? 21.583 -28.114 -51.321 1.00 57.22 256 ARG A CA 1
ATOM 1991 C C . ARG A 1 256 ? 22.582 -28.137 -50.152 1.00 57.22 256 ARG A C 1
ATOM 1993 O O . ARG A 1 256 ? 23.379 -29.063 -50.028 1.00 57.22 256 ARG A O 1
ATOM 2000 N N . LYS A 1 257 ? 22.543 -27.114 -49.296 1.00 57.44 257 LYS A N 1
ATOM 2001 C CA . LYS A 1 257 ? 23.163 -27.120 -47.968 1.00 57.44 257 LYS A CA 1
ATOM 2002 C C . LYS A 1 257 ? 22.306 -28.021 -47.083 1.00 57.44 257 LYS A C 1
ATOM 2004 O O . LYS A 1 257 ? 21.173 -27.685 -46.753 1.00 57.44 257 LYS A O 1
ATOM 2009 N N . ARG A 1 258 ? 22.838 -29.198 -46.750 1.00 60.81 258 ARG A N 1
ATOM 2010 C CA . ARG A 1 258 ? 22.291 -30.071 -45.708 1.00 60.81 258 ARG A CA 1
ATOM 2011 C C . ARG A 1 258 ? 22.212 -29.255 -44.413 1.00 60.81 258 ARG A C 1
ATOM 2013 O O . ARG A 1 258 ? 23.251 -28.855 -43.894 1.00 60.81 258 ARG A O 1
ATOM 2020 N N . LYS A 1 259 ? 20.989 -28.971 -43.950 1.00 57.88 259 LYS A N 1
ATOM 2021 C CA . LYS A 1 259 ? 20.711 -28.419 -42.618 1.00 57.88 259 LYS A CA 1
ATOM 2022 C C . LYS A 1 259 ? 21.378 -29.329 -41.588 1.00 57.88 259 LYS A C 1
ATOM 2024 O O . LYS A 1 259 ? 21.152 -30.535 -41.581 1.00 57.88 259 LYS A O 1
ATOM 2029 N N . THR A 1 260 ? 22.271 -28.758 -40.796 1.00 60.47 260 THR A N 1
ATOM 2030 C CA . THR A 1 260 ? 22.984 -29.446 -39.722 1.00 60.47 260 THR A CA 1
ATOM 2031 C C . THR A 1 260 ? 22.034 -29.687 -38.539 1.00 60.47 260 THR A C 1
ATOM 2033 O O . THR A 1 260 ? 21.381 -28.733 -38.122 1.00 60.47 260 THR A O 1
ATOM 2036 N N . PRO A 1 261 ? 21.992 -30.897 -37.949 1.00 69.12 261 PRO A N 1
ATOM 2037 C CA . PRO A 1 261 ? 21.072 -31.294 -36.864 1.00 69.12 261 PRO A CA 1
ATOM 2038 C C . PRO A 1 261 ? 21.326 -30.604 -35.506 1.00 69.12 261 PRO A C 1
ATOM 2040 O O . PRO A 1 261 ? 20.748 -30.975 -34.492 1.00 69.12 261 PRO A O 1
ATOM 2043 N N . ALA A 1 262 ? 22.219 -29.613 -35.455 1.00 69.25 262 ALA A N 1
ATOM 2044 C CA . ALA A 1 262 ? 22.577 -28.918 -34.222 1.00 69.25 262 ALA A CA 1
ATOM 2045 C C . ALA A 1 262 ? 21.488 -27.934 -33.755 1.00 69.25 262 ALA A C 1
ATOM 2047 O O . ALA A 1 262 ? 21.300 -27.769 -32.556 1.00 69.25 262 ALA A O 1
ATOM 2048 N N . THR A 1 263 ? 20.754 -27.313 -34.684 1.00 75.50 263 THR A N 1
ATOM 2049 C CA . THR A 1 263 ? 19.683 -26.357 -34.346 1.00 75.50 263 THR A CA 1
ATOM 2050 C C . THR A 1 263 ? 18.445 -27.060 -33.791 1.00 75.50 263 THR A C 1
ATOM 2052 O O . THR A 1 263 ? 17.823 -26.558 -32.867 1.00 75.50 263 THR A O 1
ATOM 2055 N N . GLU A 1 264 ? 18.133 -28.258 -34.288 1.00 78.38 264 GLU A N 1
ATOM 2056 C CA . GLU A 1 264 ? 16.969 -29.042 -33.851 1.00 78.38 264 GLU A CA 1
ATOM 2057 C C . GLU A 1 264 ? 17.099 -29.493 -32.386 1.00 78.38 264 GLU A C 1
ATOM 2059 O O . GLU A 1 264 ? 16.145 -29.404 -31.623 1.00 78.38 264 GLU A O 1
ATOM 2064 N N . ARG A 1 265 ? 18.315 -29.843 -31.939 1.00 82.38 265 ARG A N 1
ATOM 2065 C CA . ARG A 1 265 ? 18.573 -30.152 -30.520 1.00 82.38 265 ARG A CA 1
ATOM 2066 C C . ARG A 1 265 ? 18.394 -28.947 -29.605 1.00 82.38 265 ARG A C 1
ATOM 2068 O O . ARG A 1 265 ? 17.828 -29.079 -28.527 1.00 82.38 265 ARG A O 1
ATOM 2075 N N . GLN A 1 266 ? 18.852 -27.775 -30.040 1.00 86.69 266 GLN A N 1
ATOM 2076 C CA . GLN A 1 266 ? 18.640 -26.544 -29.283 1.00 86.69 266 GLN A CA 1
ATOM 2077 C C . GLN A 1 266 ? 17.143 -26.220 -29.186 1.00 86.69 266 GLN A C 1
ATOM 2079 O O . GLN A 1 266 ? 16.685 -25.730 -28.154 1.00 86.69 266 GLN A O 1
ATOM 2084 N N . GLU A 1 267 ? 16.383 -26.524 -30.245 1.00 87.56 267 GLU A N 1
ATOM 2085 C CA . GLU A 1 267 ? 14.932 -26.367 -30.259 1.00 87.56 267 GLU A CA 1
ATOM 2086 C C . GLU A 1 267 ? 14.212 -27.296 -29.267 1.00 87.56 267 GLU A C 1
ATOM 2088 O O . GLU A 1 267 ? 13.308 -26.883 -28.537 1.00 87.56 267 GLU A O 1
ATOM 2093 N N . GLU A 1 268 ? 14.656 -28.544 -29.174 1.00 92.62 268 GLU A N 1
ATOM 2094 C CA . GLU A 1 268 ? 14.124 -29.500 -28.205 1.00 92.62 268 GLU A CA 1
ATOM 2095 C C . GLU A 1 268 ? 14.448 -29.109 -26.757 1.00 92.62 268 GLU A C 1
ATOM 2097 O O . GLU A 1 268 ? 13.569 -29.176 -25.893 1.00 92.62 268 GLU A O 1
ATOM 2102 N N . GLU A 1 269 ? 15.672 -28.645 -26.488 1.00 93.31 269 GLU A N 1
ATOM 2103 C CA . GLU A 1 269 ? 16.103 -28.229 -25.150 1.00 93.31 269 GLU A CA 1
ATOM 2104 C C . GLU A 1 269 ? 15.265 -27.060 -24.608 1.00 93.31 269 GLU A C 1
ATOM 2106 O O . GLU A 1 269 ? 14.789 -27.130 -23.470 1.00 93.31 269 GLU A O 1
ATOM 2111 N N . TRP A 1 270 ? 14.992 -26.023 -25.414 1.00 94.94 270 TRP A N 1
ATOM 2112 C CA . TRP A 1 270 ? 14.162 -24.904 -24.938 1.00 94.94 270 TRP A CA 1
ATOM 2113 C C . TRP A 1 270 ? 12.699 -25.312 -24.724 1.00 94.94 270 TRP A C 1
ATOM 2115 O O . TRP A 1 270 ? 12.055 -24.825 -23.794 1.00 94.94 270 TRP A O 1
ATOM 2125 N N . MET A 1 271 ? 12.164 -26.234 -25.530 1.00 95.94 271 MET A N 1
ATOM 2126 C CA . MET A 1 271 ? 10.800 -26.749 -25.355 1.00 95.94 271 MET A CA 1
ATOM 2127 C C . MET A 1 271 ? 10.656 -27.608 -24.093 1.00 95.94 271 MET A C 1
ATOM 2129 O O . MET A 1 271 ? 9.578 -27.665 -23.489 1.00 95.94 271 MET A O 1
ATOM 2133 N N . VAL A 1 272 ? 11.717 -28.311 -23.690 1.00 97.06 272 VAL A N 1
ATOM 2134 C CA . VAL A 1 272 ? 11.760 -29.038 -22.413 1.00 97.06 272 VAL A CA 1
ATOM 2135 C C . VAL A 1 272 ? 11.798 -28.053 -21.245 1.00 97.06 272 VAL A C 1
ATOM 2137 O O . VAL A 1 272 ? 11.012 -28.208 -20.308 1.00 97.06 272 VAL A O 1
ATOM 2140 N N . ASP A 1 273 ? 12.626 -27.011 -21.326 1.00 96.12 273 ASP A N 1
ATOM 2141 C CA . ASP A 1 273 ? 12.708 -25.975 -20.291 1.00 96.12 273 ASP A CA 1
ATOM 2142 C C . ASP A 1 273 ? 11.381 -25.207 -20.132 1.00 96.12 273 ASP A C 1
ATOM 2144 O O . ASP A 1 273 ? 10.878 -25.020 -19.021 1.00 96.12 273 ASP A O 1
ATOM 2148 N N . LEU A 1 274 ? 10.710 -24.872 -21.240 1.00 96.94 274 LEU A N 1
ATOM 2149 C CA . LEU A 1 274 ? 9.394 -24.229 -21.205 1.00 96.94 274 LEU A CA 1
ATOM 2150 C C . LEU A 1 274 ? 8.327 -25.115 -20.536 1.00 96.94 274 LEU A C 1
ATOM 2152 O O . LEU A 1 274 ? 7.550 -24.651 -19.702 1.00 96.94 274 LEU A O 1
ATOM 2156 N N . ARG A 1 275 ? 8.289 -26.413 -20.854 1.00 97.94 275 ARG A N 1
ATOM 2157 C CA . ARG A 1 275 ? 7.354 -27.344 -20.197 1.00 97.94 275 ARG A CA 1
ATOM 2158 C C . ARG A 1 275 ? 7.669 -27.516 -18.712 1.00 97.94 275 ARG A C 1
ATOM 2160 O O . ARG A 1 275 ? 6.748 -27.579 -17.898 1.00 97.94 275 ARG A O 1
ATOM 2167 N N . SER A 1 276 ? 8.953 -27.548 -18.357 1.00 97.62 276 SER A N 1
ATOM 2168 C CA . SER A 1 276 ? 9.414 -27.610 -16.969 1.00 97.62 276 SER A CA 1
ATOM 2169 C C . SER A 1 276 ? 8.967 -26.380 -16.172 1.00 97.62 276 SER A C 1
ATOM 2171 O O . SER A 1 276 ? 8.369 -26.515 -15.103 1.00 97.62 276 SER A O 1
ATOM 2173 N N . THR A 1 277 ? 9.156 -25.179 -16.724 1.00 94.50 277 THR A N 1
ATOM 2174 C CA . THR A 1 277 ? 8.743 -23.920 -16.083 1.00 94.50 277 THR A CA 1
ATOM 2175 C C . THR A 1 277 ? 7.224 -23.802 -15.947 1.00 94.50 277 THR A C 1
ATOM 2177 O O . THR A 1 277 ? 6.742 -23.415 -14.882 1.00 94.50 277 THR A O 1
ATOM 2180 N N . MET A 1 278 ? 6.444 -24.206 -16.957 1.00 97.25 278 MET A N 1
ATOM 2181 C CA . MET A 1 278 ? 4.980 -24.265 -16.842 1.00 97.25 278 MET A CA 1
ATOM 2182 C C . MET A 1 278 ? 4.528 -25.230 -15.740 1.00 97.25 278 MET A C 1
ATOM 2184 O O . MET A 1 278 ? 3.671 -24.872 -14.932 1.00 97.25 278 MET A O 1
ATOM 2188 N N . LYS A 1 279 ? 5.140 -26.416 -15.653 1.00 97.88 279 LYS A N 1
ATOM 2189 C CA . LYS A 1 279 ? 4.840 -27.402 -14.605 1.00 97.88 279 LYS A CA 1
ATOM 2190 C C . LYS A 1 279 ? 5.211 -26.891 -13.209 1.00 97.88 279 LYS A C 1
ATOM 2192 O O . LYS A 1 279 ? 4.453 -27.092 -12.264 1.00 97.88 279 LYS A O 1
ATOM 2197 N N . ALA A 1 280 ? 6.340 -26.195 -13.075 1.00 95.69 280 ALA A N 1
ATOM 2198 C CA . ALA A 1 280 ? 6.750 -25.571 -11.817 1.00 95.69 280 ALA A CA 1
ATOM 2199 C C . ALA A 1 280 ? 5.778 -24.460 -11.380 1.00 95.69 280 ALA A C 1
ATOM 2201 O O . ALA A 1 280 ? 5.400 -24.398 -10.210 1.00 95.69 280 ALA A O 1
ATOM 2202 N N . ASN A 1 281 ? 5.323 -23.623 -12.317 1.00 92.62 281 ASN A N 1
ATOM 2203 C CA . ASN A 1 281 ? 4.323 -22.589 -12.042 1.00 92.62 281 ASN A CA 1
ATOM 2204 C C . ASN A 1 281 ? 2.971 -23.191 -11.641 1.00 92.62 281 ASN A C 1
ATOM 2206 O O . ASN A 1 281 ? 2.335 -22.697 -10.711 1.00 92.62 281 ASN A O 1
ATOM 2210 N N . GLN A 1 282 ? 2.554 -24.276 -12.296 1.00 97.00 282 GLN A N 1
ATOM 2211 C CA . GLN A 1 282 ? 1.348 -25.011 -11.922 1.00 97.00 282 GLN A CA 1
ATOM 2212 C C . GLN A 1 282 ? 1.452 -25.570 -10.496 1.00 97.00 282 GLN A C 1
ATOM 2214 O O . GLN A 1 282 ? 0.565 -25.325 -9.682 1.00 97.00 282 GLN A O 1
ATOM 2219 N N . ALA A 1 283 ? 2.564 -26.227 -10.155 1.00 95.44 283 ALA A N 1
ATOM 2220 C CA . ALA A 1 283 ? 2.793 -26.749 -8.807 1.00 95.44 283 ALA A CA 1
ATOM 2221 C C . ALA A 1 283 ? 2.817 -25.639 -7.736 1.00 95.44 283 ALA A C 1
ATOM 2223 O O . ALA A 1 283 ? 2.364 -25.838 -6.609 1.00 95.44 283 ALA A O 1
ATOM 2224 N N . LEU A 1 284 ? 3.324 -24.448 -8.075 1.00 95.81 284 LEU A N 1
ATOM 2225 C CA . LEU A 1 284 ? 3.298 -23.290 -7.182 1.00 95.81 284 LEU A CA 1
ATOM 2226 C C . LEU A 1 284 ? 1.868 -22.787 -6.942 1.00 95.81 284 LEU A C 1
ATOM 2228 O O . LEU A 1 284 ? 1.525 -22.466 -5.805 1.00 95.81 284 LEU A O 1
ATOM 2232 N N . LEU A 1 285 ? 1.027 -22.744 -7.979 1.00 94.38 285 LEU A N 1
ATOM 2233 C CA . LEU A 1 285 ? -0.388 -22.385 -7.844 1.00 94.38 285 LEU A CA 1
ATOM 2234 C C . LEU A 1 285 ? -1.157 -23.405 -6.998 1.00 94.38 285 LEU A C 1
ATOM 2236 O O . LEU A 1 285 ? -1.898 -23.000 -6.105 1.00 94.38 285 LEU A O 1
ATOM 2240 N N . GLU A 1 286 ? -0.940 -24.703 -7.220 1.00 94.38 286 GLU A N 1
ATOM 2241 C CA . GLU A 1 286 ? -1.523 -25.774 -6.398 1.00 94.38 286 GLU A CA 1
ATOM 2242 C C . GLU A 1 286 ? -1.124 -25.619 -4.926 1.00 94.38 286 GLU A C 1
ATOM 2244 O O . GLU A 1 286 ? -1.976 -25.658 -4.040 1.00 94.38 286 GLU A O 1
ATOM 2249 N N . ARG A 1 287 ? 0.153 -25.321 -4.654 1.00 93.88 287 ARG A N 1
ATOM 2250 C CA . ARG A 1 287 ? 0.635 -25.068 -3.292 1.00 93.88 287 ARG A CA 1
ATOM 2251 C C . ARG A 1 287 ? -0.006 -23.837 -2.653 1.00 93.88 287 ARG A C 1
ATOM 2253 O O . ARG A 1 287 ? -0.336 -23.889 -1.475 1.00 93.88 287 ARG A O 1
ATOM 2260 N N . LEU A 1 288 ? -0.184 -22.743 -3.394 1.00 86.94 288 LEU A N 1
ATOM 2261 C CA . LEU A 1 288 ? -0.845 -21.539 -2.877 1.00 86.94 288 LEU A CA 1
ATOM 2262 C C . LEU A 1 288 ? -2.332 -21.773 -2.595 1.00 86.94 288 LEU A C 1
ATOM 2264 O O . LEU A 1 288 ? -2.865 -21.218 -1.635 1.00 86.94 288 LEU A O 1
ATOM 2268 N N . LEU A 1 289 ? -3.004 -22.583 -3.415 1.00 86.62 289 LEU A N 1
ATOM 2269 C CA . LEU A 1 289 ? -4.391 -22.977 -3.173 1.00 86.62 289 LEU A CA 1
ATOM 2270 C C . LEU A 1 289 ? -4.507 -23.850 -1.920 1.00 86.62 289 LEU A C 1
ATOM 2272 O O . LEU A 1 289 ? -5.377 -23.590 -1.089 1.00 86.62 289 LEU A O 1
ATOM 2276 N N . GLU A 1 290 ? -3.596 -24.807 -1.740 1.00 91.06 290 GLU A N 1
ATOM 2277 C CA . GLU A 1 290 ? -3.541 -25.652 -0.543 1.00 91.06 290 GLU A CA 1
ATOM 2278 C C . GLU A 1 290 ? -3.173 -24.847 0.714 1.00 91.06 290 GLU A C 1
ATOM 2280 O O . GLU A 1 290 ? -3.773 -24.996 1.771 1.00 91.06 290 GLU A O 1
ATOM 2285 N N . GLU A 1 291 ? -2.238 -23.904 0.615 1.00 83.31 291 GLU A N 1
ATOM 2286 C CA . GLU A 1 291 ? -1.865 -23.047 1.744 1.00 83.31 291 GLU A CA 1
ATOM 2287 C C . GLU A 1 291 ? -3.013 -22.114 2.157 1.00 83.31 291 GLU A C 1
ATOM 2289 O O . GLU A 1 291 ? -3.219 -21.857 3.342 1.00 83.31 291 GLU A O 1
ATOM 2294 N N . ARG A 1 292 ? -3.825 -21.655 1.196 1.00 75.12 292 ARG A N 1
ATOM 2295 C CA . ARG A 1 292 ? -5.037 -20.865 1.464 1.00 75.12 292 ARG A CA 1
ATOM 2296 C C . ARG A 1 292 ? -6.197 -21.723 1.989 1.00 75.12 292 ARG A C 1
ATOM 2298 O O . ARG A 1 292 ? -7.155 -21.192 2.560 1.00 75.12 292 ARG A O 1
ATOM 2305 N N . SER A 1 293 ? -6.132 -23.043 1.806 1.00 75.19 293 SER A N 1
ATOM 2306 C CA . SER A 1 293 ? -7.090 -23.994 2.370 1.00 75.19 293 SER A CA 1
ATOM 2307 C C . SER A 1 293 ? -6.879 -24.156 3.883 1.00 75.19 293 SER A C 1
ATOM 2309 O O . SER A 1 293 ? -7.849 -24.402 4.602 1.00 75.19 293 SER A O 1
ATOM 2311 N N . GLN A 1 294 ? -5.672 -23.904 4.402 1.00 79.62 294 GLN A N 1
ATOM 2312 C CA . GLN A 1 294 ? -5.408 -23.969 5.836 1.00 79.62 294 GLN A CA 1
ATOM 2313 C C . GLN A 1 294 ? -5.854 -22.688 6.563 1.00 79.62 294 GLN A C 1
ATOM 2315 O O . GLN A 1 294 ? -5.458 -21.585 6.185 1.00 79.62 294 GLN A O 1
ATOM 2320 N N . PRO A 1 295 ? -6.665 -22.794 7.634 1.00 77.94 295 PRO A N 1
ATOM 2321 C CA . PRO A 1 295 ? -7.048 -21.632 8.425 1.00 77.94 295 PRO A CA 1
ATOM 2322 C C . PRO A 1 295 ? -5.804 -21.028 9.088 1.00 77.94 295 PRO A C 1
ATOM 2324 O O . PRO A 1 295 ? -5.164 -21.664 9.926 1.00 77.94 295 PRO A O 1
ATOM 2327 N N . GLN A 1 296 ? -5.480 -19.777 8.749 1.00 78.31 296 GLN A N 1
ATOM 2328 C CA . GLN A 1 296 ? -4.260 -19.105 9.217 1.00 78.31 296 GLN A CA 1
ATOM 2329 C C . GLN A 1 296 ? -4.327 -18.738 10.704 1.00 78.31 296 GLN A C 1
ATOM 2331 O O . GLN A 1 296 ? -3.328 -18.377 11.327 1.00 78.31 296 GLN A O 1
ATOM 2336 N N . SER A 1 297 ? -5.516 -18.820 11.303 1.00 89.44 297 SER A N 1
ATOM 2337 C CA . SER A 1 297 ? -5.711 -18.580 12.724 1.00 89.44 297 SER A CA 1
ATOM 2338 C C . SER A 1 297 ? -6.781 -19.488 13.317 1.00 89.44 297 SER A C 1
ATOM 2340 O O . SER A 1 297 ? -7.739 -19.884 12.655 1.00 89.44 297 SER A O 1
ATOM 2342 N N . ARG A 1 298 ? -6.682 -19.733 14.629 1.00 85.88 298 ARG A N 1
ATOM 2343 C CA . ARG A 1 298 ? -7.725 -20.431 15.398 1.00 85.88 298 ARG A CA 1
ATOM 2344 C C . ARG A 1 298 ? -9.098 -19.761 15.259 1.00 85.88 298 ARG A C 1
ATOM 2346 O O . ARG A 1 298 ? -10.115 -20.446 15.255 1.00 85.88 298 ARG A O 1
ATOM 2353 N N . ARG A 1 299 ? -9.130 -18.427 15.132 1.00 87.44 299 ARG A N 1
ATOM 2354 C CA . ARG A 1 299 ? -10.363 -17.663 14.893 1.00 87.44 299 ARG A CA 1
ATOM 2355 C C . ARG A 1 299 ? -10.958 -17.987 13.525 1.00 87.44 299 ARG A C 1
ATOM 2357 O O . ARG A 1 299 ? -12.159 -18.180 13.432 1.00 87.44 299 ARG A O 1
ATOM 2364 N N . GLU A 1 300 ? -10.136 -18.054 12.487 1.00 86.56 300 GLU A N 1
ATOM 2365 C CA . GLU A 1 300 ? -10.584 -18.390 11.134 1.00 86.56 300 GLU A CA 1
ATOM 2366 C C . GLU A 1 300 ? -11.055 -19.844 11.031 1.00 86.56 300 GLU A C 1
ATOM 2368 O O . GLU A 1 300 ? -12.103 -20.095 10.444 1.00 86.56 300 GLU A O 1
ATOM 2373 N N . ALA A 1 301 ? -10.357 -20.781 11.684 1.00 88.25 301 ALA A N 1
ATOM 2374 C CA . ALA A 1 301 ? -10.799 -22.171 11.800 1.00 88.25 301 ALA A CA 1
ATOM 2375 C C . ALA A 1 301 ? -12.191 -22.263 12.443 1.00 88.25 301 ALA A C 1
ATOM 2377 O O . ALA A 1 301 ? -13.063 -22.973 11.952 1.00 88.25 301 ALA A O 1
ATOM 2378 N N . PHE A 1 302 ? -12.416 -21.490 13.511 1.00 91.50 302 PHE A N 1
ATOM 2379 C CA . PHE A 1 302 ? -13.720 -21.399 14.158 1.00 91.50 302 PHE A CA 1
ATOM 2380 C C . PHE A 1 302 ? -14.783 -20.772 13.245 1.00 91.50 302 PHE A C 1
ATOM 2382 O O . PHE A 1 302 ? -15.883 -21.302 13.154 1.00 91.50 302 PHE A O 1
ATOM 2389 N N . ILE A 1 303 ? -14.464 -19.685 12.533 1.00 91.31 303 ILE A N 1
ATOM 2390 C CA . ILE A 1 303 ? -15.397 -19.049 11.588 1.00 91.31 303 ILE A CA 1
ATOM 2391 C C . ILE A 1 303 ? -15.796 -20.022 10.474 1.00 91.31 303 ILE A C 1
ATOM 2393 O O . ILE A 1 303 ? -16.983 -20.114 10.167 1.00 91.31 303 ILE A O 1
ATOM 2397 N N . ARG A 1 304 ? -14.842 -20.765 9.894 1.00 89.12 304 ARG A N 1
ATOM 2398 C CA . ARG A 1 304 ? -15.143 -21.796 8.889 1.00 89.12 304 ARG A CA 1
ATOM 2399 C C . ARG A 1 304 ? -16.026 -22.892 9.462 1.00 89.12 304 ARG A C 1
ATOM 2401 O O . ARG A 1 304 ? -17.066 -23.158 8.886 1.00 89.12 304 ARG A O 1
ATOM 2408 N N . PHE A 1 305 ? -15.673 -23.437 10.626 1.00 94.12 305 PHE A N 1
ATOM 2409 C CA . PHE A 1 305 ? -16.484 -24.454 11.295 1.00 94.12 305 PHE A CA 1
ATOM 2410 C C . PHE A 1 305 ? -17.931 -23.990 11.512 1.00 94.12 305 PHE A C 1
ATOM 2412 O O . PHE A 1 305 ? -18.864 -24.709 11.167 1.00 94.12 305 PHE A O 1
ATOM 2419 N N . VAL A 1 306 ? -18.127 -22.775 12.036 1.00 93.62 306 VAL A N 1
ATOM 2420 C CA . VAL A 1 306 ? -19.468 -22.205 12.231 1.00 93.62 306 VAL A CA 1
ATOM 2421 C C . VAL A 1 306 ? -20.178 -22.020 10.891 1.00 93.62 306 VAL A C 1
ATOM 2423 O O . VAL A 1 306 ? -21.338 -22.392 10.773 1.00 93.62 306 VAL A O 1
ATOM 2426 N N . SER A 1 307 ? -19.491 -21.506 9.869 1.00 92.75 307 SER A N 1
ATOM 2427 C CA . SER A 1 307 ? -20.078 -21.295 8.538 1.00 92.75 307 SER A CA 1
ATOM 2428 C C . SER A 1 307 ? -20.500 -22.611 7.878 1.00 92.75 307 SER A C 1
ATOM 2430 O O . SER A 1 307 ? -21.598 -22.692 7.337 1.00 92.75 307 SER A O 1
ATOM 2432 N N . ASP A 1 308 ? -19.666 -23.648 7.955 1.00 93.75 308 ASP A N 1
ATOM 2433 C CA . ASP A 1 308 ? -19.949 -24.972 7.393 1.00 93.75 308 ASP A CA 1
ATOM 2434 C C . ASP A 1 308 ? -21.079 -25.674 8.158 1.0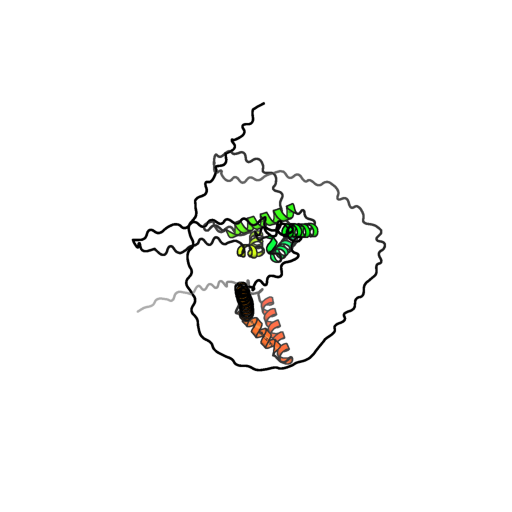0 93.75 308 ASP A C 1
ATOM 2436 O O . ASP A 1 308 ? -21.951 -26.296 7.550 1.00 93.75 308 ASP A O 1
ATOM 2440 N N . THR A 1 309 ? -21.117 -25.518 9.486 1.00 96.19 309 THR A N 1
ATOM 2441 C CA . THR A 1 309 ? -22.213 -26.029 10.327 1.00 96.19 309 THR A CA 1
ATOM 2442 C C . THR A 1 309 ? -23.529 -25.341 9.971 1.00 96.19 309 THR A C 1
ATOM 2444 O O . THR A 1 309 ? -24.531 -26.008 9.749 1.00 96.19 309 THR A O 1
ATOM 2447 N N . LEU A 1 310 ? -23.525 -24.012 9.836 1.00 94.94 310 LEU A N 1
ATOM 2448 C CA . LEU A 1 310 ? -24.713 -23.250 9.450 1.00 94.94 310 LEU A CA 1
ATOM 2449 C C . LEU A 1 310 ? -25.179 -23.575 8.026 1.00 94.94 310 LEU A C 1
ATOM 2451 O O . LEU A 1 310 ? -26.375 -23.613 7.776 1.00 94.94 310 LEU A O 1
ATOM 2455 N N . ARG A 1 311 ? -24.254 -23.836 7.095 1.00 96.06 311 ARG A N 1
ATOM 2456 C CA . ARG A 1 311 ? -24.583 -24.168 5.701 1.00 96.06 311 ARG A CA 1
ATOM 2457 C C . ARG A 1 311 ? -25.153 -25.580 5.533 1.00 96.06 311 ARG A C 1
ATOM 2459 O O . ARG A 1 311 ? -25.867 -25.822 4.567 1.00 96.06 311 ARG A O 1
ATOM 2466 N N . SER A 1 312 ? -24.792 -26.508 6.419 1.00 96.94 312 SER A N 1
ATOM 2467 C CA . SER A 1 312 ? -25.237 -27.909 6.364 1.00 96.94 312 SER A CA 1
ATOM 2468 C C . SER A 1 312 ? -26.461 -28.204 7.232 1.00 96.94 312 SER A C 1
ATOM 2470 O O . SER A 1 312 ? -27.067 -29.263 7.074 1.00 96.94 312 SER A O 1
ATOM 2472 N N . ALA A 1 313 ? -26.835 -27.288 8.126 1.00 96.88 313 ALA A N 1
ATOM 2473 C CA . ALA A 1 313 ? -27.997 -27.446 8.984 1.00 96.88 313 ALA A CA 1
ATOM 2474 C C . ALA A 1 313 ? -29.316 -27.309 8.198 1.00 96.88 313 ALA A C 1
ATOM 2476 O O . ALA A 1 313 ? -29.402 -26.488 7.282 1.00 96.88 313 ALA A O 1
ATOM 2477 N N . PRO A 1 314 ? -30.361 -28.077 8.555 1.00 97.75 314 PRO A N 1
ATOM 2478 C CA . PRO A 1 314 ? -31.704 -27.839 8.041 1.00 97.75 314 PRO A CA 1
ATOM 2479 C C . PRO A 1 314 ? -32.216 -26.463 8.494 1.00 97.75 314 PRO A C 1
ATOM 2481 O O . PRO A 1 314 ? -31.859 -25.982 9.570 1.00 97.75 314 PRO A O 1
ATOM 2484 N N . GLU A 1 315 ? -33.075 -25.839 7.683 1.00 97.00 315 GLU A N 1
ATOM 2485 C CA . GLU A 1 315 ? -33.542 -24.450 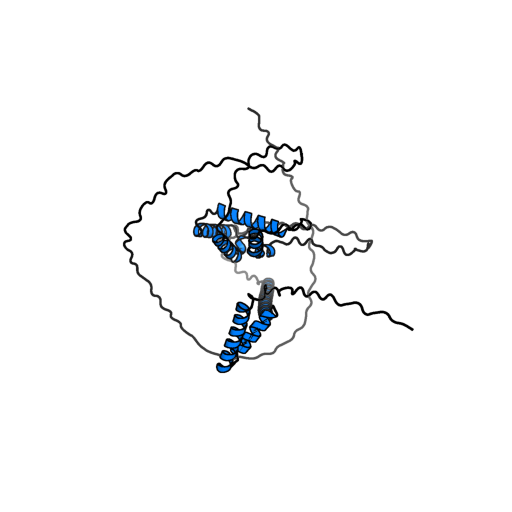7.865 1.00 97.00 315 GLU A CA 1
ATOM 2486 C C . GLU A 1 315 ? -34.095 -24.172 9.278 1.00 97.00 315 GLU A C 1
ATOM 2488 O O . GLU A 1 315 ? -33.836 -23.128 9.876 1.00 97.00 315 GLU A O 1
ATOM 2493 N N . GLU A 1 316 ? -34.807 -25.144 9.850 1.00 96.44 316 GLU A N 1
ATOM 2494 C CA . GLU A 1 316 ? -35.392 -25.063 11.192 1.00 96.44 316 GLU A CA 1
ATOM 2495 C C . GLU A 1 316 ? -34.318 -24.926 12.287 1.00 96.44 316 GLU A C 1
ATOM 2497 O O . GLU A 1 316 ? -34.448 -24.108 13.199 1.00 96.44 316 GLU A O 1
ATOM 2502 N N . GLU A 1 317 ? -33.229 -25.691 12.185 1.00 96.56 317 GLU A N 1
ATOM 2503 C CA . GLU A 1 317 ? -32.104 -25.639 13.126 1.00 96.56 317 GLU A CA 1
ATOM 2504 C C . GLU A 1 317 ? -31.211 -24.421 12.876 1.00 96.56 317 GLU A C 1
ATOM 2506 O O . GLU A 1 317 ? -30.689 -23.827 13.825 1.00 96.56 317 GLU A O 1
ATOM 2511 N N . TYR A 1 318 ? -31.061 -24.021 11.609 1.00 96.75 318 TYR A N 1
ATOM 2512 C CA . TYR A 1 318 ? -30.323 -22.823 11.222 1.00 96.75 318 TYR A CA 1
ATOM 2513 C C . TYR A 1 318 ? -30.882 -21.582 11.922 1.00 96.75 318 TYR A C 1
ATOM 2515 O O . TYR A 1 318 ? -30.115 -20.840 12.540 1.00 96.75 318 TYR A O 1
ATOM 2523 N N . GLN A 1 319 ? -32.205 -21.390 11.899 1.00 96.69 319 GLN A N 1
ATOM 2524 C CA . GLN A 1 319 ? -32.831 -20.219 12.512 1.00 96.69 319 GLN A CA 1
ATOM 2525 C C . GLN A 1 319 ? -32.595 -20.172 14.029 1.00 96.69 319 GLN A C 1
ATOM 2527 O O . GLN A 1 319 ? -32.230 -19.129 14.573 1.00 96.69 319 GLN A O 1
ATOM 2532 N N . VAL A 1 320 ? -32.708 -21.319 14.710 1.00 97.06 320 VAL A N 1
ATOM 2533 C CA . VAL A 1 320 ? -32.448 -21.420 16.156 1.00 97.06 320 VAL A CA 1
ATOM 2534 C C . VAL A 1 320 ? -30.987 -21.096 16.481 1.00 97.06 320 VAL A C 1
ATOM 2536 O O . VAL A 1 320 ? -30.715 -20.334 17.412 1.00 97.06 320 VAL A O 1
ATOM 2539 N N . MET A 1 321 ? -30.032 -21.644 15.723 1.00 96.56 321 MET A N 1
ATOM 2540 C CA . MET A 1 321 ? -28.607 -21.362 15.922 1.00 96.56 321 MET A CA 1
ATOM 2541 C C . MET A 1 321 ? -28.259 -19.903 15.619 1.00 96.56 321 MET A C 1
ATOM 2543 O O . MET A 1 321 ? -27.491 -19.288 16.361 1.00 96.56 321 MET A O 1
ATOM 2547 N N . HIS A 1 322 ? -28.831 -19.337 14.557 1.00 94.75 322 HIS A N 1
ATOM 2548 C CA . HIS A 1 322 ? -28.654 -17.939 14.188 1.00 94.75 322 HIS A CA 1
ATOM 2549 C C . HIS A 1 322 ? -29.107 -17.011 15.322 1.00 94.75 322 HIS A C 1
ATOM 2551 O O . HIS A 1 322 ? -28.325 -16.173 15.777 1.00 94.75 322 HIS A O 1
ATOM 2557 N N . ASP A 1 323 ? -30.319 -17.208 15.844 1.00 95.31 323 ASP A N 1
ATOM 2558 C CA . ASP A 1 323 ? -30.873 -16.369 16.910 1.00 95.31 323 ASP A CA 1
ATOM 2559 C C . ASP A 1 323 ? -30.050 -16.472 18.205 1.00 95.31 323 ASP A C 1
ATOM 2561 O O . ASP A 1 323 ? -29.792 -15.462 18.865 1.00 95.31 323 ASP A O 1
ATOM 2565 N N . GLN A 1 324 ? -29.535 -17.664 18.535 1.00 95.69 324 GLN A N 1
ATOM 2566 C CA . GLN A 1 324 ? -28.612 -17.849 19.662 1.00 95.69 324 GLN A CA 1
ATOM 2567 C C . GLN A 1 324 ? -27.283 -17.107 19.470 1.00 95.69 324 GLN A C 1
ATOM 2569 O O . GLN A 1 324 ? -26.791 -16.463 20.401 1.00 95.69 324 GLN A O 1
ATOM 2574 N N . ILE A 1 325 ? -26.683 -17.178 18.276 1.00 93.19 325 ILE A N 1
ATOM 2575 C CA . ILE A 1 325 ? -25.435 -16.465 17.966 1.00 93.19 325 ILE A CA 1
ATOM 2576 C C . ILE A 1 325 ? -25.656 -14.952 18.082 1.00 93.19 325 ILE A C 1
ATOM 2578 O O . ILE A 1 325 ? -24.842 -14.255 18.696 1.00 93.19 325 ILE A O 1
ATOM 2582 N N . VAL A 1 326 ? -26.768 -14.451 17.542 1.00 94.38 326 VAL A N 1
ATOM 2583 C CA . VAL A 1 326 ? -27.147 -13.038 17.611 1.00 94.38 326 VAL A CA 1
ATOM 2584 C C . VAL A 1 326 ? -27.361 -12.594 19.062 1.00 94.38 326 VAL A C 1
ATOM 2586 O O . VAL A 1 326 ? -26.815 -11.554 19.439 1.00 94.38 326 VAL A O 1
ATOM 2589 N N . ASP A 1 327 ? -28.058 -13.372 19.900 1.00 95.44 327 ASP A N 1
ATOM 2590 C CA . ASP A 1 327 ? -28.242 -13.054 21.329 1.00 95.44 327 ASP A CA 1
ATOM 2591 C C . ASP A 1 327 ? -26.900 -12.978 22.073 1.00 95.44 327 ASP A C 1
ATOM 2593 O O . ASP A 1 327 ? -26.636 -12.020 22.802 1.00 95.44 327 ASP A O 1
ATOM 2597 N N . ILE A 1 328 ? -25.991 -13.933 21.841 1.00 92.38 328 ILE A N 1
ATOM 2598 C CA . ILE A 1 328 ? -24.658 -13.937 22.466 1.00 92.38 328 ILE A CA 1
ATOM 2599 C C . ILE A 1 328 ? -23.854 -12.688 22.074 1.00 92.38 328 ILE A C 1
ATOM 2601 O O . ILE A 1 328 ? -23.185 -12.091 22.928 1.00 92.38 328 ILE A O 1
ATOM 2605 N N . VAL A 1 329 ? -23.905 -12.283 20.801 1.00 91.31 329 VAL A N 1
ATOM 2606 C CA . VAL A 1 329 ? -23.225 -11.075 20.311 1.00 91.31 329 VAL A CA 1
ATOM 2607 C C . VAL A 1 329 ? -23.821 -9.829 20.966 1.00 91.31 329 VAL A C 1
ATOM 2609 O O . VAL A 1 329 ? -23.076 -9.027 21.535 1.00 91.31 329 VAL A O 1
ATOM 2612 N N . HIS A 1 330 ? -25.149 -9.695 20.985 1.00 93.00 330 HIS A N 1
ATOM 2613 C CA . HIS A 1 330 ? -25.824 -8.550 21.602 1.00 93.00 330 HIS A CA 1
ATOM 2614 C C . HIS A 1 330 ? -25.553 -8.460 23.107 1.00 93.00 330 HIS A C 1
ATOM 2616 O O . HIS A 1 330 ? -25.217 -7.384 23.602 1.00 93.00 330 HIS A O 1
ATOM 2622 N N . ARG A 1 331 ? -25.599 -9.584 23.832 1.00 90.62 331 ARG A N 1
ATOM 2623 C CA . ARG A 1 331 ? -25.352 -9.632 25.281 1.00 90.62 331 ARG A CA 1
ATOM 2624 C C . ARG A 1 331 ? -23.937 -9.183 25.654 1.00 90.62 331 ARG A C 1
ATOM 2626 O O . ARG A 1 331 ? -23.742 -8.552 26.692 1.00 90.62 331 ARG A O 1
ATOM 2633 N N . ARG A 1 332 ? -22.935 -9.460 24.809 1.00 86.19 332 ARG A N 1
ATOM 2634 C CA . ARG A 1 332 ? -21.561 -8.964 25.019 1.00 86.19 332 ARG A CA 1
ATOM 2635 C C . ARG A 1 332 ? -21.428 -7.465 24.774 1.00 86.19 332 ARG A C 1
ATOM 2637 O O . ARG A 1 332 ? -20.657 -6.816 25.477 1.00 86.19 332 ARG A O 1
ATOM 2644 N N . HIS A 1 333 ? -22.158 -6.921 23.805 1.00 82.50 333 HIS A N 1
ATOM 2645 C CA . HIS A 1 333 ? -22.116 -5.491 23.507 1.00 82.50 333 HIS A CA 1
ATOM 2646 C C . HIS A 1 333 ? -22.859 -4.649 24.548 1.00 82.50 333 HIS A C 1
ATOM 2648 O O . HIS A 1 333 ? -22.412 -3.548 24.857 1.00 82.50 333 HIS A O 1
ATOM 2654 N N . THR A 1 334 ? -23.934 -5.169 25.141 1.00 83.38 334 THR A N 1
ATOM 2655 C CA . THR A 1 334 ? -24.718 -4.445 26.154 1.00 83.38 334 THR A CA 1
ATOM 2656 C C . THR A 1 334 ? -24.205 -4.647 27.584 1.00 83.38 334 THR A C 1
ATOM 2658 O O . THR A 1 334 ? -24.338 -3.751 28.412 1.00 83.38 334 THR A O 1
ATOM 2661 N N . GLY A 1 335 ? -23.564 -5.783 27.887 1.00 63.88 335 GLY A N 1
ATOM 2662 C CA . GLY A 1 335 ? -23.092 -6.118 29.238 1.00 63.88 335 GLY A CA 1
ATOM 2663 C C . GLY A 1 335 ? -21.725 -5.551 29.647 1.00 63.88 335 GLY A C 1
ATOM 2664 O O . GLY A 1 335 ? -21.344 -5.678 30.807 1.00 63.88 335 GLY A O 1
ATOM 2665 N N . SER A 1 336 ? -20.963 -4.927 28.740 1.00 57.91 336 SER A N 1
ATOM 2666 C CA . SER A 1 336 ? -19.598 -4.452 29.044 1.00 57.91 336 SER A CA 1
ATOM 2667 C C . SER A 1 336 ? -19.534 -3.074 29.727 1.00 57.91 336 SER A C 1
ATOM 2669 O O . SER A 1 336 ? -18.437 -2.624 30.063 1.00 57.91 336 SER A O 1
ATOM 2671 N N . SER A 1 337 ? -20.662 -2.392 29.945 1.00 56.53 337 SER A N 1
ATOM 2672 C CA . SER A 1 337 ? -20.673 -1.009 30.454 1.00 56.53 337 SER A CA 1
ATOM 2673 C C . SER A 1 337 ? -21.018 -0.852 31.939 1.00 56.53 337 SER A C 1
ATOM 2675 O O . SER A 1 337 ? -21.038 0.279 32.411 1.00 56.53 337 SER A O 1
ATOM 2677 N N . THR A 1 338 ? -21.253 -1.926 32.705 1.00 56.91 338 THR A N 1
ATOM 2678 C CA . THR A 1 338 ? -21.741 -1.791 34.098 1.00 56.91 338 THR A C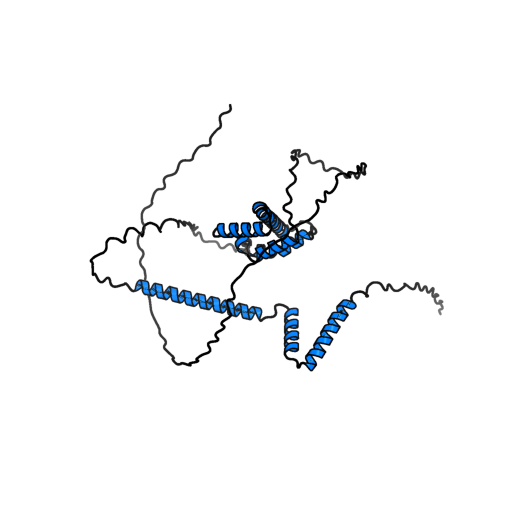A 1
ATOM 2679 C C . THR A 1 338 ? -20.851 -2.388 35.190 1.00 56.91 338 THR A C 1
ATOM 2681 O O . THR A 1 338 ? -21.205 -2.300 36.360 1.00 56.91 338 THR A O 1
ATOM 2684 N N . SER A 1 339 ? -19.664 -2.930 34.889 1.00 52.16 339 SER A N 1
ATOM 2685 C CA . SER A 1 339 ? -18.763 -3.460 35.935 1.00 52.16 339 SER A CA 1
ATOM 2686 C C . SER A 1 339 ? -17.811 -2.416 36.544 1.00 52.16 339 SER A C 1
ATOM 2688 O O . SER A 1 339 ? -16.810 -2.775 37.164 1.00 52.16 339 SER A O 1
ATOM 2690 N N . GLY A 1 340 ? -18.081 -1.125 36.347 1.00 56.06 340 GLY A N 1
ATOM 2691 C CA . GLY A 1 340 ? -17.317 -0.027 36.928 1.00 56.06 340 GLY A CA 1
ATOM 2692 C C . GLY A 1 340 ? -18.145 0.724 37.962 1.00 56.06 340 GLY A C 1
ATOM 2693 O O . GLY A 1 340 ? -19.082 1.416 37.591 1.00 56.06 340 GLY A O 1
ATOM 2694 N N . LEU A 1 341 ? -17.716 0.644 39.225 1.00 53.72 341 LEU A N 1
ATOM 2695 C CA . LEU A 1 341 ? -18.116 1.517 40.339 1.00 53.72 341 LEU A CA 1
ATOM 2696 C C . LEU A 1 341 ? -19.493 1.263 40.968 1.00 53.72 341 LEU A C 1
ATOM 2698 O O . LEU A 1 341 ? -20.231 2.208 41.217 1.00 53.72 341 LEU A O 1
ATOM 2702 N N . ASP A 1 342 ? -19.759 0.034 41.409 1.00 49.62 342 ASP A N 1
ATOM 2703 C CA . ASP A 1 342 ? -20.446 -0.112 42.699 1.00 49.62 342 ASP A CA 1
ATOM 2704 C C . ASP A 1 342 ? -19.388 -0.361 43.779 1.00 49.62 342 ASP A C 1
ATOM 2706 O O . ASP A 1 342 ? -19.016 -1.476 44.152 1.00 49.62 342 ASP A O 1
ATOM 2710 N N . ARG A 1 343 ? -18.769 0.757 44.166 1.00 51.28 343 ARG A N 1
ATOM 2711 C CA . ARG A 1 343 ? -17.854 0.870 45.292 1.00 51.28 343 ARG A CA 1
ATOM 2712 C C . ARG A 1 343 ? -18.688 0.630 46.542 1.00 51.28 343 ARG A C 1
ATOM 2714 O O . ARG A 1 343 ? -19.333 1.550 47.034 1.00 51.28 343 ARG A O 1
ATOM 2721 N N . ALA A 1 344 ? -18.648 -0.607 47.031 1.00 50.84 344 ALA A N 1
ATOM 2722 C CA . ALA A 1 344 ? -19.230 -0.999 48.305 1.00 50.84 344 ALA A CA 1
ATOM 2723 C C . ALA A 1 344 ? -18.934 0.073 49.376 1.00 50.84 344 ALA A C 1
ATOM 2725 O O . ALA A 1 344 ? -17.766 0.454 49.546 1.00 50.84 344 ALA A O 1
ATOM 2726 N N . PRO A 1 345 ? -19.950 0.586 50.092 1.00 56.38 345 PRO A N 1
ATOM 2727 C CA . PRO A 1 345 ? -19.710 1.480 51.208 1.00 56.38 345 PRO A CA 1
ATOM 2728 C C . PRO A 1 345 ? -18.910 0.704 52.256 1.00 56.38 345 PRO A C 1
ATOM 2730 O O . PRO A 1 345 ? -19.372 -0.309 52.781 1.00 56.38 345 PRO A O 1
ATOM 2733 N N . GLN A 1 346 ? -17.689 1.167 52.535 1.00 54.62 346 GLN A N 1
ATOM 2734 C CA . GLN A 1 346 ? -16.918 0.733 53.694 1.00 54.62 346 GLN A CA 1
ATOM 2735 C C . GLN A 1 346 ? -17.771 0.978 54.939 1.00 54.62 346 GLN A C 1
ATOM 2737 O O . GLN A 1 346 ? -17.859 2.097 55.444 1.00 54.62 346 GLN A O 1
ATOM 2742 N N . GLN A 1 347 ? -18.414 -0.075 55.433 1.00 52.03 347 GLN A N 1
ATOM 2743 C CA . GLN A 1 347 ? -18.942 -0.088 56.781 1.00 52.03 347 GLN A CA 1
ATOM 2744 C C . GLN A 1 347 ? -17.750 -0.128 57.737 1.00 52.03 347 GLN A C 1
ATOM 2746 O O . GLN A 1 347 ? -17.135 -1.168 57.964 1.00 52.03 347 GLN A O 1
ATOM 2751 N N . HIS A 1 348 ? -17.418 1.040 58.283 1.00 52.66 348 HIS A N 1
ATOM 2752 C CA . HIS A 1 348 ? -16.631 1.177 59.500 1.00 52.66 348 HIS A CA 1
ATOM 2753 C C . HIS A 1 348 ? -17.405 0.543 60.665 1.00 52.66 348 HIS A C 1
ATOM 2755 O O . HIS A 1 348 ? -18.076 1.229 61.432 1.00 52.66 348 HIS A O 1
ATOM 2761 N N . HIS A 1 349 ? -17.312 -0.776 60.812 1.00 52.41 349 HIS A N 1
ATOM 2762 C CA . HIS A 1 349 ? -17.637 -1.434 62.067 1.00 52.41 349 HIS A CA 1
ATOM 2763 C C . HIS A 1 349 ? -16.372 -1.518 62.918 1.00 52.41 349 HIS A C 1
ATOM 2765 O O . HIS A 1 349 ? -15.505 -2.362 62.719 1.00 52.41 349 HIS A O 1
ATOM 2771 N N . ASN A 1 350 ? -16.295 -0.594 63.874 1.00 66.38 350 ASN A N 1
ATOM 2772 C CA . ASN A 1 350 ? -15.595 -0.780 65.138 1.00 66.38 350 ASN A CA 1
ATOM 2773 C C . ASN A 1 350 ? -16.246 -1.960 65.879 1.00 66.38 350 ASN A C 1
ATOM 2775 O O . ASN A 1 350 ? -17.464 -1.939 66.072 1.00 66.38 350 ASN A O 1
ATOM 2779 N N . PRO A 1 351 ? -15.457 -2.918 66.385 1.00 55.12 351 PRO A N 1
ATOM 2780 C CA . PRO A 1 351 ? -15.782 -3.466 67.690 1.00 55.12 351 PRO A CA 1
ATOM 2781 C C . PRO A 1 351 ? -14.563 -3.393 68.609 1.00 55.12 351 PRO A C 1
ATOM 2783 O O . PRO A 1 351 ? -13.610 -4.161 68.502 1.00 55.12 351 PRO A O 1
ATOM 2786 N N . ALA A 1 352 ? -14.643 -2.468 69.565 1.00 62.84 352 ALA A N 1
ATOM 2787 C CA . ALA A 1 352 ? -13.954 -2.606 70.834 1.00 62.84 352 ALA A CA 1
ATOM 2788 C C . ALA A 1 352 ? -14.534 -3.843 71.541 1.00 62.84 352 ALA A C 1
ATOM 2790 O O . ALA A 1 352 ? -15.667 -3.818 72.019 1.00 62.84 352 ALA A O 1
ATOM 2791 N N . GLY A 1 353 ? -13.775 -4.939 71.540 1.00 49.69 353 GLY A N 1
ATOM 2792 C CA . GLY A 1 353 ? -14.061 -6.156 72.296 1.00 49.69 353 GLY A CA 1
ATOM 2793 C C . GLY A 1 353 ? -13.131 -6.258 73.514 1.00 49.69 353 GLY A C 1
ATOM 2794 O O . GLY A 1 353 ? -11.946 -5.954 73.367 1.00 49.69 353 GLY A O 1
ATOM 2795 N N . PRO A 1 354 ? -13.624 -6.647 74.706 1.00 65.69 354 PRO A N 1
ATOM 2796 C CA . PRO A 1 354 ? -12.889 -6.553 75.963 1.00 65.69 354 PRO A CA 1
ATOM 2797 C C . PRO A 1 354 ? -11.910 -7.716 76.176 1.00 65.69 354 PRO A C 1
ATOM 2799 O O . PRO A 1 354 ? -12.160 -8.851 75.775 1.00 65.69 354 PRO A O 1
ATOM 2802 N N . LEU A 1 355 ? -10.810 -7.409 76.866 1.00 60.84 355 LEU A N 1
ATOM 2803 C CA . LEU A 1 355 ? -9.796 -8.352 77.342 1.00 60.84 355 LEU A CA 1
ATOM 2804 C C . LEU A 1 355 ? -10.405 -9.407 78.293 1.00 60.84 355 LEU A C 1
ATOM 2806 O O . LEU A 1 355 ? -11.148 -9.026 79.202 1.00 60.84 355 LEU A O 1
ATOM 2810 N N . PRO A 1 356 ? -10.065 -10.703 78.158 1.00 69.56 356 PRO A N 1
ATOM 2811 C CA . PRO A 1 356 ? -10.431 -11.709 79.148 1.00 69.56 356 PRO A CA 1
ATOM 2812 C C . PRO A 1 356 ? -9.543 -11.618 80.405 1.00 69.56 356 PRO A C 1
ATOM 2814 O O . PRO A 1 356 ? -8.354 -11.292 80.303 1.00 69.56 356 PRO A O 1
ATOM 2817 N N . PRO A 1 357 ? -10.096 -11.911 81.596 1.00 70.31 357 PRO A N 1
ATOM 2818 C CA . PRO A 1 357 ? -9.363 -11.841 82.848 1.00 70.31 357 PRO A CA 1
ATOM 2819 C C . PRO A 1 357 ? -8.451 -13.057 83.046 1.00 70.31 357 PRO A C 1
ATOM 2821 O O . PRO A 1 357 ? -8.840 -14.206 82.844 1.00 70.31 357 PRO A O 1
ATOM 2824 N N . ASN A 1 358 ? -7.243 -12.759 83.524 1.00 69.62 358 ASN A N 1
ATOM 2825 C CA . ASN A 1 358 ? -6.420 -13.645 84.340 1.00 69.62 358 ASN A CA 1
ATOM 2826 C C . ASN A 1 358 ? -7.272 -14.412 85.361 1.00 69.62 358 ASN A C 1
ATOM 2828 O O . ASN A 1 358 ? -8.029 -13.782 86.102 1.00 69.62 358 ASN A O 1
ATOM 2832 N N . SER A 1 359 ? -7.028 -15.714 85.517 1.00 50.88 359 SER A N 1
ATOM 2833 C CA . SER A 1 359 ? -6.870 -16.306 86.852 1.00 50.88 359 SER A CA 1
ATOM 2834 C C . SER A 1 359 ? -6.112 -17.646 86.816 1.00 50.88 359 SER A C 1
ATOM 2836 O O . SER A 1 359 ? -6.361 -18.447 85.914 1.00 50.88 359 SER A O 1
ATOM 2838 N N . PRO A 1 360 ? -5.210 -17.875 87.793 1.00 62.44 360 PRO A N 1
ATOM 2839 C CA . PRO A 1 360 ? -4.519 -19.138 88.076 1.00 62.44 360 PRO A CA 1
ATOM 2840 C C . PRO A 1 360 ? -5.358 -19.984 89.075 1.00 62.44 360 PRO A C 1
ATOM 2842 O O . PRO A 1 360 ? -6.440 -19.529 89.466 1.00 62.44 360 PRO A O 1
ATOM 2845 N N . PRO A 1 361 ? -4.951 -21.212 89.458 1.00 64.12 361 PRO A N 1
ATOM 2846 C CA . PRO A 1 361 ? -3.805 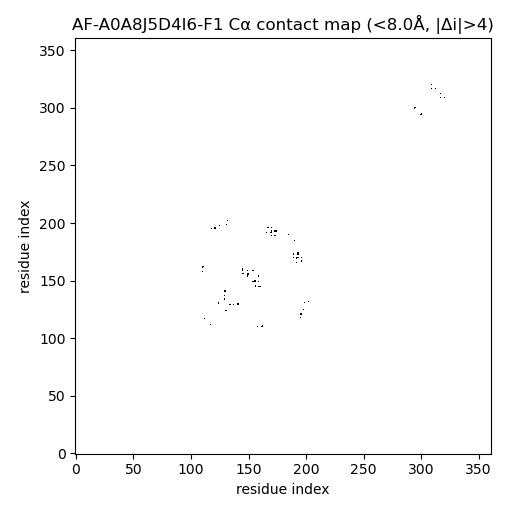-21.459 90.353 1.00 64.12 361 PRO A CA 1
ATOM 2847 C C . PRO A 1 361 ? -2.724 -22.403 89.808 1.00 64.12 361 PRO A C 1
ATOM 2849 O O . PRO A 1 361 ? -3.059 -23.329 89.034 1.00 64.12 361 PRO A O 1
#

Foldseek 3Di:
DDDDDDDDDDDDDDDDDDDDDDDDDDDDDDDDDDDDDDDDDDDDDDDDDDDDDDDDDDDDDDDDDDDDDDDDDDDDDDDDDDDDDDDDDDDDDDDDPDDDPPDPPPPDPPLDDPPVLVLVVLVVCVVVVVLLAPDPVCVPVNLVVLVVVCVVVVHDSVSSVVSVVVLVVLLVVLVPPDPPPDPDPQDPVNVVSVVSCVVVVVRPPPPPVPPPPVPPPDDDDDDDDDDDDDDDDDDDDDDPPPPPPPPPDDDDDPDDDDDDCPVVVVVVVVVVVVVVVVVVVVVVVVVVVVVVVDQPDPVSVVVVVVVVCLVPDDPVVNVVVVVVVVVVVVCVVVVPPPPPDPPPPPPPDDDPDDDDDDDDD

Mean predicted aligned error: 22.16 Å

InterPro domains:
  IPR006578 MADF domain [PS51029] (120-205)